Protein AF-A0A2H3EF18-F1 (afdb_monomer)

Structure (mmCIF, N/CA/C/O backbone):
data_AF-A0A2H3EF18-F1
#
_entry.id   AF-A0A2H3EF18-F1
#
loop_
_atom_site.group_PDB
_atom_site.id
_atom_site.type_symbol
_atom_site.label_atom_id
_atom_site.label_alt_id
_atom_site.label_comp_id
_atom_site.label_asym_id
_atom_site.label_entity_id
_atom_site.label_seq_id
_atom_site.pdbx_PDB_ins_code
_atom_site.Cartn_x
_atom_site.Cartn_y
_atom_site.Cartn_z
_atom_site.occupancy
_atom_site.B_iso_or_equiv
_atom_site.auth_seq_id
_atom_site.auth_comp_id
_atom_site.auth_asym_id
_atom_site.auth_atom_id
_atom_site.pdbx_PDB_model_num
ATOM 1 N N . MET A 1 1 ? 9.996 22.396 -19.146 1.00 32.34 1 MET A N 1
ATOM 2 C CA . MET A 1 1 ? 9.832 20.993 -18.705 1.00 32.34 1 MET A CA 1
ATOM 3 C C . MET A 1 1 ? 9.102 20.898 -17.361 1.00 32.34 1 MET A C 1
ATOM 5 O O . MET A 1 1 ? 8.183 20.106 -17.260 1.00 32.34 1 MET A O 1
ATOM 9 N N . VAL A 1 2 ? 9.388 21.782 -16.395 1.00 23.86 2 VAL A N 1
ATOM 10 C CA . VAL A 1 2 ? 8.727 21.849 -15.066 1.00 23.86 2 VAL A CA 1
ATOM 11 C C . VAL A 1 2 ? 7.237 22.258 -15.105 1.00 23.86 2 VAL A C 1
ATOM 13 O O . VAL A 1 2 ? 6.454 21.860 -14.253 1.00 23.86 2 VAL A O 1
ATOM 16 N N . THR A 1 3 ? 6.798 23.000 -16.124 1.00 24.17 3 THR A N 1
ATOM 17 C CA . THR A 1 3 ? 5.414 23.503 -16.237 1.00 24.17 3 THR A CA 1
ATOM 18 C C . THR A 1 3 ? 4.398 22.514 -16.823 1.00 24.17 3 THR A C 1
ATOM 20 O O . THR A 1 3 ? 3.202 22.772 -16.718 1.00 24.17 3 THR A O 1
ATOM 23 N N . ARG A 1 4 ? 4.833 21.393 -17.425 1.00 27.91 4 ARG A N 1
ATOM 24 C CA . ARG A 1 4 ? 3.917 20.338 -17.915 1.00 27.91 4 ARG A CA 1
ATOM 25 C C . ARG A 1 4 ? 3.414 19.462 -16.760 1.00 27.91 4 ARG A C 1
ATOM 27 O O . ARG A 1 4 ? 2.207 19.354 -16.587 1.00 27.91 4 ARG A O 1
ATOM 34 N N . LEU A 1 5 ? 4.324 19.046 -15.875 1.00 31.38 5 LEU A N 1
ATOM 35 C CA . LEU A 1 5 ? 4.033 18.268 -14.661 1.00 31.38 5 LEU A CA 1
ATOM 36 C C . LEU A 1 5 ? 2.934 18.881 -13.771 1.00 31.38 5 LEU A C 1
ATOM 38 O O . LEU A 1 5 ? 2.087 18.166 -13.255 1.00 31.38 5 LEU A O 1
ATOM 42 N N . GLN A 1 6 ? 2.881 20.209 -13.616 1.00 26.81 6 GLN A N 1
ATOM 43 C CA . GLN A 1 6 ? 1.890 20.847 -12.733 1.00 26.81 6 GLN A CA 1
ATOM 44 C C . GLN A 1 6 ? 0.445 20.818 -13.255 1.00 26.81 6 GLN A C 1
ATOM 46 O O . GLN A 1 6 ? -0.490 20.981 -12.466 1.00 26.81 6 GLN A O 1
ATOM 51 N N . LYS A 1 7 ? 0.239 20.670 -14.570 1.00 28.25 7 LYS A N 1
ATOM 52 C CA . LYS A 1 7 ? -1.107 20.662 -15.163 1.00 28.25 7 LYS A CA 1
ATOM 53 C C . LYS A 1 7 ? -1.701 19.254 -15.181 1.00 28.25 7 LYS A C 1
ATOM 55 O O . LYS A 1 7 ? -2.903 19.122 -14.962 1.00 28.25 7 LYS A O 1
ATOM 60 N N . ASP A 1 8 ? -0.844 18.251 -15.346 1.00 41.59 8 ASP A N 1
ATOM 61 C CA . ASP A 1 8 ? -1.198 16.829 -15.353 1.00 41.59 8 ASP A CA 1
ATOM 62 C C . ASP A 1 8 ? -1.682 16.366 -13.959 1.00 41.59 8 ASP A C 1
ATOM 64 O O . ASP A 1 8 ? -2.693 15.677 -13.847 1.00 41.59 8 ASP A O 1
ATOM 68 N N . ILE A 1 9 ? -1.106 16.918 -12.881 1.00 34.34 9 ILE A N 1
ATOM 69 C CA . ILE A 1 9 ? -1.492 16.630 -11.484 1.00 34.34 9 ILE A CA 1
ATOM 70 C C . ILE A 1 9 ? -2.957 17.004 -11.165 1.00 34.34 9 ILE A C 1
ATOM 72 O O . ILE A 1 9 ? -3.600 16.347 -10.355 1.00 34.34 9 ILE A O 1
ATOM 76 N N . ARG A 1 10 ? -3.551 18.037 -11.788 1.00 29.47 10 ARG A N 1
ATOM 77 C CA . ARG A 1 10 ? -4.941 18.441 -11.459 1.00 29.47 10 ARG A CA 1
ATOM 78 C C . ARG A 1 10 ? -6.015 17.493 -12.001 1.00 29.47 10 ARG A C 1
ATOM 80 O O . ARG A 1 10 ? -7.121 17.494 -11.461 1.00 29.47 10 ARG A O 1
ATOM 87 N N . GLY A 1 11 ? -5.708 16.731 -13.052 1.00 29.41 11 GLY A N 1
ATOM 88 C CA . GLY A 1 11 ? -6.601 15.715 -13.613 1.00 29.41 11 GLY A CA 1
ATOM 89 C C . GLY A 1 11 ? -6.651 14.459 -12.744 1.00 29.41 11 GLY A C 1
ATOM 90 O O . GLY A 1 11 ? -7.747 14.066 -12.330 1.00 29.41 11 GLY A O 1
ATOM 91 N N . SER A 1 12 ? -5.477 13.918 -12.387 1.00 37.50 12 SER A N 1
ATOM 92 C CA . SER A 1 12 ? -5.360 12.686 -11.585 1.00 37.50 12 SER A CA 1
ATOM 93 C C . SER A 1 12 ? -5.919 12.861 -10.165 1.00 37.50 12 SER A C 1
ATOM 95 O O . SER A 1 12 ? -6.665 12.002 -9.709 1.00 37.50 12 SER A O 1
ATOM 97 N N . ILE A 1 13 ? -5.766 14.044 -9.530 1.00 37.59 13 ILE A N 1
ATOM 98 C CA . ILE A 1 13 ? -6.364 14.366 -8.206 1.00 37.59 13 ILE A CA 1
ATOM 99 C C . ILE A 1 13 ? -7.849 13.999 -8.122 1.00 37.59 13 ILE A C 1
ATOM 101 O O . ILE A 1 13 ? -8.347 13.595 -7.066 1.00 37.59 13 ILE A O 1
ATOM 105 N N . SER A 1 14 ? -8.588 14.214 -9.212 1.00 37.81 14 SER A N 1
ATOM 106 C CA . SER A 1 14 ? -10.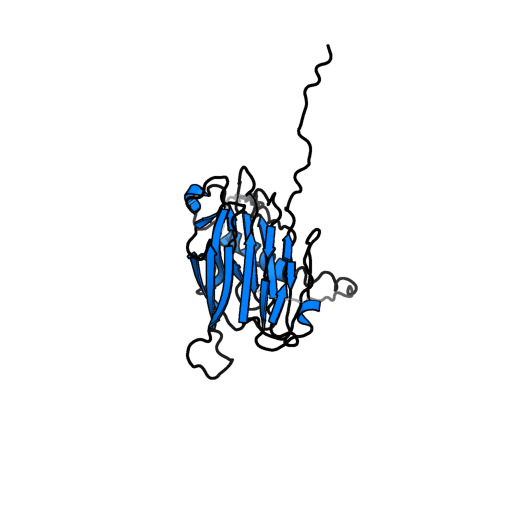019 13.955 -9.231 1.00 37.81 14 SER A CA 1
ATOM 107 C C . SER A 1 14 ? -10.346 12.491 -9.497 1.00 37.81 14 SER A C 1
ATOM 109 O O . SER A 1 14 ? -11.431 12.088 -9.103 1.00 37.81 14 SER A O 1
ATOM 111 N N . GLU A 1 15 ? -9.457 11.730 -10.134 1.00 43.31 15 GLU A N 1
ATOM 112 C CA . GLU A 1 15 ? -9.633 10.327 -10.522 1.00 43.31 15 GLU A CA 1
ATOM 113 C C . GLU A 1 15 ? -9.139 9.383 -9.405 1.00 43.31 15 GLU A C 1
ATOM 115 O O . GLU A 1 15 ? -9.893 8.495 -9.020 1.00 43.31 15 GLU A O 1
ATOM 120 N N . ASP A 1 16 ? -7.985 9.657 -8.775 1.00 42.09 16 ASP A N 1
ATOM 121 C CA . ASP A 1 16 ? -7.403 8.888 -7.651 1.00 42.09 16 ASP A CA 1
ATOM 122 C C . ASP A 1 16 ? -8.332 8.913 -6.431 1.00 42.09 16 ASP A C 1
ATOM 124 O O . ASP A 1 16 ? -8.726 7.888 -5.863 1.00 42.09 16 ASP A O 1
ATOM 128 N N . ARG A 1 17 ? -8.784 10.124 -6.066 1.00 47.19 17 ARG A N 1
ATOM 129 C CA . ARG A 1 17 ? -9.803 10.317 -5.026 1.00 47.19 17 ARG A CA 1
ATOM 130 C C . ARG A 1 17 ? -11.137 9.754 -5.480 1.00 47.19 17 ARG A C 1
ATOM 132 O O . ARG A 1 17 ? -11.845 9.160 -4.670 1.00 47.19 17 ARG A O 1
ATOM 139 N N . ARG A 1 18 ? -11.497 9.904 -6.763 1.00 44.47 18 ARG A N 1
ATOM 140 C CA . ARG A 1 18 ? -12.708 9.262 -7.268 1.00 44.47 18 ARG A CA 1
ATOM 141 C C . ARG A 1 18 ? -12.605 7.764 -7.171 1.00 44.47 18 ARG A C 1
ATOM 143 O O . ARG A 1 18 ? -13.647 7.245 -6.902 1.00 44.47 18 ARG A O 1
ATOM 150 N N . GLN A 1 19 ? -11.485 7.065 -7.305 1.00 46.06 19 GLN A N 1
ATOM 151 C CA . GLN A 1 19 ? -11.442 5.601 -7.201 1.00 46.06 19 GLN A CA 1
ATOM 152 C C . GLN A 1 19 ? -11.590 5.104 -5.766 1.00 46.06 19 GLN A C 1
ATOM 154 O O . GLN A 1 19 ? -12.439 4.244 -5.508 1.00 46.06 19 GLN A O 1
ATOM 159 N N . PHE A 1 20 ? -10.888 5.744 -4.824 1.00 45.50 20 PHE A N 1
ATOM 160 C CA . PHE A 1 20 ? -11.120 5.543 -3.391 1.00 45.50 20 PHE A CA 1
ATOM 161 C C . PHE A 1 20 ? -12.600 5.795 -3.023 1.00 45.50 20 PHE A C 1
ATOM 163 O O . PHE A 1 20 ? -13.174 5.093 -2.193 1.00 45.50 20 PHE A O 1
ATOM 170 N N . PHE A 1 21 ? -13.258 6.734 -3.723 1.00 41.28 21 PHE A N 1
ATOM 171 C CA . PHE A 1 21 ? -14.679 7.081 -3.590 1.00 41.28 21 PHE A CA 1
ATOM 172 C C . PHE A 1 21 ? -15.586 6.680 -4.790 1.00 41.28 21 PHE A C 1
ATOM 174 O O . PHE A 1 21 ? -16.649 7.267 -4.956 1.00 41.28 21 PHE A O 1
ATOM 181 N N . ALA A 1 22 ? -15.254 5.723 -5.666 1.00 39.00 22 ALA A N 1
ATOM 182 C CA . ALA A 1 22 ? -16.066 5.409 -6.878 1.00 39.00 22 ALA A CA 1
ATOM 183 C C . ALA A 1 22 ? -16.731 4.064 -6.693 1.00 39.00 22 ALA A C 1
ATOM 185 O O . ALA A 1 22 ? -17.877 3.876 -7.105 1.00 39.00 22 ALA A O 1
ATOM 186 N N . VAL A 1 23 ? -16.081 3.200 -5.917 1.00 39.00 23 VAL A N 1
ATOM 187 C CA . VAL A 1 23 ? -16.756 2.124 -5.200 1.00 39.00 23 VAL A CA 1
ATOM 188 C C . VAL A 1 23 ? -17.883 2.682 -4.299 1.00 39.00 23 VAL A C 1
ATOM 190 O O . VAL A 1 23 ? -18.896 2.017 -4.102 1.00 39.00 23 VAL A O 1
ATOM 193 N N . TYR A 1 24 ? -17.801 3.950 -3.864 1.00 38.75 24 TYR A N 1
ATOM 194 C CA . TYR A 1 24 ? -18.823 4.655 -3.064 1.00 38.75 24 TYR A CA 1
ATOM 195 C C . TYR A 1 24 ? -20.183 4.865 -3.773 1.00 38.75 24 TYR A C 1
ATOM 197 O O . TYR A 1 24 ? -21.202 4.977 -3.097 1.00 38.75 24 TYR A O 1
ATOM 205 N N . ASN A 1 25 ? -20.258 4.942 -5.114 1.00 28.78 25 ASN A N 1
ATOM 206 C CA . ASN A 1 25 ? -21.455 5.472 -5.806 1.00 28.78 25 ASN A CA 1
AT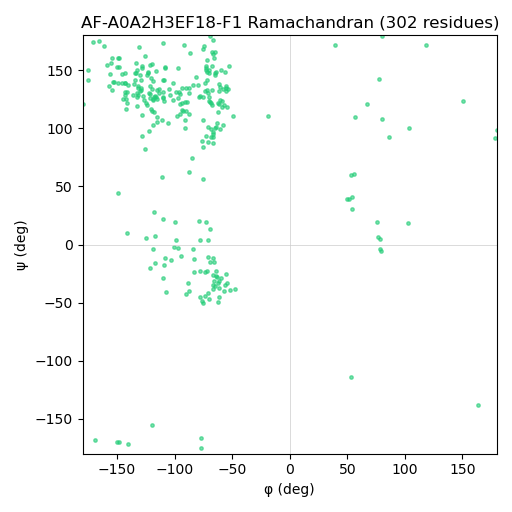OM 207 C C . ASN A 1 25 ? -22.217 4.495 -6.723 1.00 28.78 25 ASN A C 1
ATOM 209 O O . ASN A 1 25 ? -23.197 4.895 -7.357 1.00 28.78 25 ASN A O 1
ATOM 213 N N . ALA A 1 26 ? -21.876 3.204 -6.744 1.00 28.42 26 ALA A N 1
ATOM 214 C CA . ALA A 1 26 ? -22.605 2.212 -7.548 1.00 28.42 26 ALA A CA 1
ATOM 215 C C . ALA A 1 26 ? -24.023 1.864 -7.023 1.00 28.42 26 ALA A C 1
ATOM 217 O O . ALA A 1 26 ? -24.699 1.014 -7.599 1.00 28.42 26 ALA A O 1
ATOM 218 N N . ARG A 1 27 ? -24.519 2.516 -5.955 1.00 30.75 27 ARG A N 1
ATOM 219 C CA . ARG A 1 27 ? -25.844 2.231 -5.357 1.00 30.75 27 ARG A CA 1
ATOM 220 C C . ARG A 1 27 ? -26.826 3.405 -5.224 1.00 30.75 27 ARG A C 1
ATOM 222 O O . ARG A 1 27 ? -27.910 3.191 -4.691 1.00 30.75 27 ARG A O 1
ATOM 229 N N . SER A 1 28 ? -26.538 4.609 -5.733 1.00 29.31 28 SER A N 1
ATOM 230 C CA . SER A 1 28 ? -27.440 5.772 -5.551 1.00 29.31 28 SER A CA 1
ATOM 231 C C . SER A 1 28 ? -28.011 6.401 -6.832 1.00 29.31 28 SER A C 1
ATOM 233 O O . SER A 1 28 ? -28.885 7.265 -6.746 1.00 29.31 28 SER A O 1
ATOM 235 N N . ARG A 1 29 ? -27.624 5.951 -8.035 1.00 30.56 29 ARG A N 1
ATOM 236 C CA . ARG A 1 29 ? -28.208 6.439 -9.304 1.00 30.56 29 ARG A CA 1
ATOM 237 C C . ARG A 1 29 ? -29.454 5.654 -9.717 1.00 30.56 29 ARG A C 1
ATOM 239 O O . ARG A 1 29 ? -29.515 5.036 -10.771 1.00 30.56 29 ARG A O 1
ATOM 246 N N . SER A 1 30 ? -30.476 5.720 -8.877 1.00 32.62 30 SER A N 1
ATOM 247 C CA . SER A 1 30 ? -31.864 5.552 -9.297 1.00 32.62 30 SER A CA 1
ATOM 248 C C . SER A 1 30 ? -32.692 6.530 -8.477 1.00 32.62 30 SER A C 1
ATOM 250 O O . SER A 1 30 ? -32.751 6.414 -7.258 1.00 32.62 30 SER A O 1
ATOM 252 N N . ARG A 1 31 ? -33.324 7.490 -9.163 1.00 38.66 31 ARG A N 1
ATOM 253 C CA . ARG A 1 31 ? -34.143 8.605 -8.643 1.00 38.66 31 ARG A CA 1
ATOM 254 C C . ARG A 1 31 ? -33.377 9.874 -8.256 1.00 38.66 31 ARG A C 1
ATOM 256 O O . ARG A 1 31 ? -33.035 10.089 -7.094 1.00 38.66 31 ARG A O 1
ATOM 263 N N . ARG A 1 32 ? -33.276 10.792 -9.221 1.00 31.09 32 ARG A N 1
ATOM 264 C CA . ARG A 1 32 ? -33.885 12.136 -9.142 1.00 31.09 32 ARG A CA 1
ATOM 265 C C . ARG A 1 32 ? -33.536 12.939 -10.398 1.00 31.09 32 ARG A C 1
ATOM 267 O O . ARG A 1 32 ? -32.543 13.648 -10.425 1.00 31.09 32 ARG A O 1
ATOM 274 N N . ASP A 1 33 ? -34.406 12.855 -11.396 1.00 34.06 33 ASP A N 1
ATOM 275 C CA . ASP A 1 33 ? -34.708 14.000 -12.253 1.00 34.06 33 ASP A CA 1
ATOM 276 C C . ASP A 1 33 ? -35.971 14.640 -11.686 1.00 34.06 33 ASP A C 1
ATOM 278 O O . ASP A 1 33 ? -36.916 13.912 -11.388 1.00 34.06 33 ASP A O 1
ATOM 282 N N . ILE A 1 34 ? -35.970 15.963 -11.493 1.00 32.50 34 ILE A N 1
ATOM 283 C CA . ILE A 1 34 ? -37.135 16.853 -11.635 1.00 32.50 34 ILE A CA 1
ATOM 284 C C . ILE A 1 34 ? -36.719 18.310 -11.339 1.00 32.50 34 ILE A C 1
ATOM 286 O O . ILE A 1 34 ? -36.344 18.665 -10.225 1.00 32.50 34 ILE A O 1
ATOM 290 N N . LYS A 1 35 ? -36.934 19.133 -12.375 1.00 30.17 35 LYS A N 1
ATOM 291 C CA . LYS A 1 35 ? -37.260 20.573 -12.420 1.00 30.17 35 LYS A CA 1
ATOM 292 C C . LYS A 1 35 ? -36.163 21.636 -12.263 1.00 30.17 35 LYS A C 1
ATOM 294 O O . LYS A 1 35 ? -35.730 21.999 -11.176 1.00 30.17 35 LYS A O 1
ATOM 299 N N . SER A 1 36 ? -35.910 22.257 -13.415 1.00 34.41 36 SER A N 1
ATOM 300 C CA . SER A 1 36 ? -35.394 23.605 -13.629 1.00 34.41 36 SER A CA 1
ATOM 301 C C . SER A 1 36 ? -36.406 24.706 -13.259 1.00 34.41 36 SER A C 1
ATOM 303 O O . SER A 1 36 ? -37.614 24.556 -13.452 1.00 34.41 36 SER A O 1
ATOM 305 N N . LYS A 1 37 ? -35.876 25.842 -12.790 1.00 33.16 37 LYS A N 1
ATOM 306 C CA . LYS A 1 37 ? -36.383 27.231 -12.887 1.00 33.16 37 LYS A CA 1
ATOM 307 C C . LYS A 1 37 ? -35.121 28.116 -12.788 1.00 33.16 37 LYS A C 1
ATOM 309 O O . LYS A 1 37 ? -34.278 27.815 -11.957 1.00 33.16 37 LYS A O 1
ATOM 314 N N . GLY A 1 38 ? -34.822 29.135 -13.591 1.00 28.52 38 GLY A N 1
ATOM 315 C CA . GLY A 1 38 ? -35.642 30.020 -14.409 1.00 28.52 38 GLY A CA 1
ATOM 316 C C . GLY A 1 38 ? -35.764 31.386 -13.722 1.00 28.52 38 GLY A C 1
ATOM 317 O O . GLY A 1 38 ? -36.569 31.489 -12.803 1.00 28.52 38 GLY A O 1
ATOM 318 N N . SER A 1 39 ? -34.974 32.387 -14.152 1.00 28.92 39 SER A N 1
ATOM 319 C CA . SER A 1 39 ? -35.359 33.805 -14.377 1.00 28.92 39 SER A CA 1
ATOM 320 C C . SER A 1 39 ? -34.192 34.795 -14.168 1.00 28.92 39 SER A C 1
ATOM 322 O O . SER A 1 39 ? -33.610 34.857 -13.087 1.00 28.92 39 SER A O 1
ATOM 324 N N . LEU A 1 40 ? -33.899 35.603 -15.196 1.00 32.78 40 LEU A N 1
ATOM 325 C CA . LEU A 1 40 ? -33.123 36.848 -15.131 1.00 32.78 40 LEU A CA 1
ATOM 326 C C . LEU A 1 40 ? -33.896 37.929 -15.908 1.00 32.78 40 LEU A C 1
ATOM 328 O O . LEU A 1 40 ? -34.298 37.708 -17.048 1.00 32.78 40 LEU A O 1
ATOM 332 N N . ALA A 1 41 ? -34.074 39.088 -15.282 1.00 33.59 41 ALA A N 1
ATOM 333 C CA . ALA A 1 41 ? -34.620 40.345 -15.804 1.00 33.59 41 ALA A CA 1
ATOM 334 C C . ALA A 1 41 ? -34.036 41.448 -14.877 1.00 33.59 41 ALA A C 1
ATOM 336 O O . ALA A 1 41 ? -33.819 41.161 -13.704 1.00 33.59 41 ALA A O 1
ATOM 337 N N . THR A 1 42 ? -33.700 42.694 -15.231 1.00 31.56 42 THR A N 1
ATOM 338 C CA . THR A 1 42 ? -34.001 43.562 -16.382 1.00 31.56 42 THR A CA 1
ATOM 339 C C . THR A 1 42 ? -33.178 44.873 -16.221 1.00 31.56 42 THR A C 1
ATOM 341 O O . THR A 1 42 ? -33.047 45.364 -15.107 1.00 31.56 42 THR A O 1
ATOM 344 N N . THR A 1 43 ? -32.654 45.419 -17.335 1.00 30.19 43 THR A N 1
ATOM 345 C CA . THR A 1 43 ? -32.592 46.854 -17.767 1.00 30.19 43 THR A CA 1
ATOM 346 C C . THR A 1 43 ? -31.948 47.991 -16.920 1.00 30.19 43 THR A C 1
ATOM 348 O O . THR A 1 43 ? -32.551 48.437 -15.956 1.00 30.19 43 THR A O 1
ATOM 351 N N . SER A 1 44 ? -30.781 48.510 -17.381 1.00 32.53 44 SER A N 1
ATOM 352 C CA . SER A 1 44 ? -30.438 49.844 -18.007 1.00 32.53 44 SER A CA 1
ATOM 353 C C . SER A 1 44 ? -31.076 51.187 -17.507 1.00 32.53 44 SER A C 1
ATOM 355 O O . SER A 1 44 ? -32.075 51.075 -16.811 1.00 32.53 44 SER A O 1
ATOM 357 N N . PRO A 1 45 ? -30.686 52.445 -17.923 1.00 51.81 45 PRO A N 1
ATOM 358 C CA . PRO A 1 45 ? -29.695 52.919 -18.937 1.00 51.81 45 PRO A CA 1
ATOM 359 C C . PRO A 1 45 ? -28.983 54.324 -18.695 1.00 51.81 45 PRO A C 1
ATOM 361 O O . PRO A 1 45 ? -29.184 54.967 -17.674 1.00 51.81 45 PRO A O 1
ATOM 364 N N . LEU A 1 46 ? -28.260 54.824 -19.736 1.00 37.88 46 LEU A N 1
ATOM 365 C CA . LEU A 1 46 ? -27.910 56.237 -20.128 1.00 37.88 46 LEU A CA 1
ATOM 366 C C . LEU A 1 46 ? -26.770 56.997 -19.376 1.00 37.88 46 LEU A C 1
ATOM 368 O O . LEU A 1 46 ? -26.673 56.916 -18.168 1.00 37.88 46 LEU A O 1
ATOM 372 N N . SER A 1 47 ? -25.893 57.835 -19.973 1.00 37.22 47 SER A N 1
ATOM 373 C CA . SER A 1 47 ? -25.645 58.263 -21.369 1.00 37.22 47 SER A CA 1
ATOM 374 C C . SER A 1 47 ? -24.409 59.194 -21.524 1.00 37.22 47 SER A C 1
ATOM 376 O O . SER A 1 47 ? -24.189 60.046 -20.675 1.00 37.22 47 SER A O 1
ATOM 378 N N . ARG A 1 48 ? -23.760 59.110 -22.707 1.00 43.66 48 ARG A N 1
ATOM 379 C CA . ARG A 1 48 ? -23.033 60.137 -23.516 1.00 43.66 48 ARG A CA 1
ATOM 380 C C . ARG A 1 48 ? -21.716 60.770 -23.014 1.00 43.66 48 ARG A C 1
ATOM 382 O O . ARG A 1 48 ? -21.731 61.612 -22.135 1.00 43.66 48 ARG A O 1
ATOM 389 N N . LEU A 1 49 ? -20.654 60.602 -23.818 1.00 33.94 49 LEU A N 1
ATOM 390 C CA . LEU A 1 49 ? -19.993 61.711 -24.537 1.00 33.94 49 LEU A CA 1
ATOM 391 C C . LEU A 1 49 ? -19.229 61.179 -25.773 1.00 33.94 49 LEU A C 1
ATOM 393 O O . LEU A 1 49 ? -18.585 60.137 -25.713 1.00 33.94 49 LEU A O 1
ATOM 397 N N . ARG A 1 50 ? -19.350 61.879 -26.910 1.00 50.88 50 ARG A N 1
ATOM 398 C CA . ARG A 1 50 ? -18.658 61.607 -28.186 1.00 50.88 50 ARG A CA 1
ATOM 399 C C . ARG A 1 50 ? -17.328 62.362 -28.219 1.00 50.88 50 ARG A C 1
ATOM 401 O O . ARG A 1 50 ? -17.369 63.571 -28.033 1.00 50.88 50 ARG A O 1
ATOM 408 N N . VAL A 1 51 ? -16.234 61.718 -28.630 1.00 39.19 51 VAL A N 1
ATOM 409 C CA . VAL A 1 51 ? -15.167 62.357 -29.427 1.00 39.19 51 VAL A CA 1
ATOM 410 C C . VAL A 1 51 ? -14.641 61.339 -30.438 1.00 39.19 51 VAL A C 1
ATOM 412 O O . VAL A 1 51 ? -14.340 60.197 -30.108 1.00 39.19 51 VAL A O 1
ATOM 415 N N . SER A 1 52 ? -14.606 61.774 -31.693 1.00 44.19 52 SER A N 1
ATOM 416 C CA . SER A 1 52 ? -14.097 61.066 -32.862 1.00 44.19 52 SER A CA 1
ATOM 417 C C . SER A 1 52 ? -12.572 61.148 -32.892 1.00 44.19 52 SER A C 1
ATOM 419 O O . SER A 1 52 ? -12.049 62.259 -32.936 1.00 44.19 52 SER A O 1
ATOM 421 N N . LEU A 1 53 ? -11.876 60.015 -33.002 1.00 41.09 53 LEU A N 1
ATOM 422 C CA . LEU A 1 53 ? -10.589 59.975 -33.692 1.00 41.09 53 LEU A CA 1
ATOM 423 C C . LEU A 1 53 ? -10.452 58.686 -34.504 1.00 41.09 53 LEU A C 1
ATOM 425 O O . LEU A 1 53 ? -10.569 57.566 -34.013 1.00 41.09 53 LEU A O 1
ATOM 429 N N . LEU A 1 54 ? -10.240 58.925 -35.789 1.00 46.72 54 LEU A N 1
ATOM 430 C CA . LEU A 1 54 ? -9.969 57.994 -36.860 1.00 46.72 54 LEU A CA 1
ATOM 431 C C . LEU A 1 54 ? -8.647 57.267 -36.566 1.00 46.72 54 LEU A C 1
ATOM 433 O O . LEU A 1 54 ? -7.594 57.893 -36.599 1.00 46.72 54 LEU A O 1
ATOM 437 N N . ASN A 1 55 ? -8.686 55.958 -36.323 1.00 43.06 55 ASN A N 1
ATOM 438 C CA . ASN A 1 55 ? -7.500 55.113 -36.430 1.00 43.06 55 ASN A CA 1
ATOM 439 C C . ASN A 1 55 ? -7.836 53.921 -37.324 1.00 43.06 55 ASN A C 1
ATOM 441 O O . ASN A 1 55 ? -8.647 53.063 -36.980 1.00 43.06 55 ASN A O 1
ATOM 445 N N . LYS A 1 56 ? -7.211 53.903 -38.505 1.00 46.16 56 LYS A N 1
ATOM 446 C CA . LYS A 1 56 ? -7.118 52.730 -39.372 1.00 46.16 56 LYS A CA 1
ATOM 447 C C . LYS A 1 56 ? -6.443 51.619 -38.569 1.00 46.16 56 LYS A C 1
ATOM 449 O O . LYS A 1 56 ? -5.230 51.640 -38.400 1.00 46.16 56 LYS A O 1
ATOM 454 N N . MET A 1 57 ? -7.218 50.662 -38.078 1.00 47.62 57 MET A N 1
ATOM 455 C CA . MET A 1 57 ? -6.687 49.415 -37.540 1.00 47.62 57 MET A CA 1
ATOM 456 C C . MET A 1 57 ? -7.082 48.305 -38.501 1.00 47.62 57 MET A C 1
ATOM 458 O O . MET A 1 57 ? -8.249 47.942 -38.625 1.00 47.62 57 MET A O 1
ATOM 462 N N . LEU A 1 58 ? -6.073 47.838 -39.230 1.00 49.00 58 LEU A N 1
ATOM 463 C CA . LEU A 1 58 ? -6.075 46.608 -40.003 1.00 49.00 58 LEU A CA 1
ATOM 464 C C . LEU A 1 58 ? -6.603 45.488 -39.089 1.00 49.00 58 LEU A C 1
ATOM 466 O O . LEU A 1 58 ? -5.949 45.131 -38.110 1.00 49.00 58 LEU A O 1
ATOM 470 N N . SER A 1 59 ? -7.799 44.965 -39.360 1.00 47.31 59 SER A N 1
ATOM 471 C CA . SER A 1 59 ? -8.334 43.820 -38.627 1.00 47.31 59 SER A CA 1
ATOM 472 C C . SER A 1 59 ? -7.613 42.556 -39.096 1.00 47.31 59 SER A C 1
ATOM 474 O O . SER A 1 59 ? -8.084 41.848 -39.986 1.00 47.31 59 SER A O 1
ATOM 476 N N . LEU A 1 60 ? -6.446 42.275 -38.517 1.00 46.94 60 LEU A N 1
ATOM 477 C CA . LEU A 1 60 ? -5.890 40.927 -38.533 1.00 46.94 60 LEU A CA 1
ATOM 478 C C . LEU A 1 60 ? -6.731 40.082 -37.572 1.00 46.94 60 LEU A C 1
ATOM 480 O O . LEU A 1 60 ? -6.496 40.058 -36.365 1.00 46.94 60 LEU A O 1
ATOM 484 N N . SER A 1 61 ? -7.742 39.401 -38.104 1.00 51.50 61 SER A N 1
ATOM 485 C CA . SER A 1 61 ? -8.391 38.296 -37.407 1.00 51.50 61 SER A CA 1
ATOM 486 C C . SER A 1 61 ? -7.380 37.152 -37.288 1.00 51.50 61 SER A C 1
ATOM 488 O O . SER A 1 61 ? -7.311 36.286 -38.156 1.00 51.50 61 SER A O 1
ATOM 490 N N . LEU A 1 62 ? -6.564 37.152 -36.229 1.00 51.84 62 LEU A N 1
ATOM 491 C CA . LEU A 1 62 ? -5.868 35.941 -35.804 1.00 51.84 62 LEU A CA 1
ATOM 492 C C . LEU A 1 62 ? -6.940 34.936 -35.372 1.00 51.84 62 LEU A C 1
ATOM 494 O O . LEU A 1 62 ? -7.477 35.013 -34.267 1.00 51.84 62 LEU A O 1
ATOM 498 N N . VAL A 1 63 ? -7.253 33.982 -36.245 1.00 52.84 63 VAL A N 1
ATOM 499 C CA . VAL A 1 63 ? -7.887 32.733 -35.827 1.00 52.84 63 VAL A CA 1
ATOM 500 C C . VAL A 1 63 ? -6.830 31.985 -35.022 1.00 52.84 63 VAL A C 1
ATOM 502 O O . VAL A 1 63 ? -5.975 31.298 -35.575 1.00 52.84 63 VAL A O 1
ATOM 505 N N . ALA A 1 64 ? -6.827 32.183 -33.704 1.00 55.22 64 ALA A N 1
ATOM 506 C CA . ALA A 1 64 ? -6.043 31.360 -32.801 1.00 55.22 64 ALA A CA 1
ATOM 507 C C . ALA A 1 64 ? -6.640 29.949 -32.838 1.00 55.22 64 ALA A C 1
ATOM 509 O O . ALA A 1 64 ? -7.642 29.666 -32.181 1.00 55.22 64 ALA A O 1
ATOM 510 N N . LEU A 1 65 ? -6.049 29.072 -33.653 1.00 50.12 65 LEU A N 1
ATOM 511 C CA . LEU A 1 65 ? -6.334 27.646 -33.623 1.00 50.12 65 LEU A CA 1
ATOM 512 C C . LEU A 1 65 ? -5.823 27.125 -32.273 1.00 50.12 65 LEU A C 1
ATOM 514 O O . LEU A 1 65 ? -4.640 26.834 -32.102 1.00 50.12 65 LEU A O 1
ATOM 518 N N . ALA A 1 66 ? -6.702 27.094 -31.274 1.00 56.22 66 ALA A N 1
ATOM 519 C CA . ALA A 1 66 ? -6.413 26.451 -30.007 1.00 56.22 66 ALA A CA 1
ATOM 520 C C . ALA A 1 66 ? -6.294 24.946 -30.276 1.00 56.22 66 ALA A C 1
ATOM 522 O O . ALA A 1 66 ? -7.293 24.235 -30.338 1.00 56.22 66 ALA A O 1
ATOM 523 N N . LEU A 1 67 ? -5.065 24.468 -30.481 1.00 51.12 67 LEU A N 1
ATOM 524 C CA . LEU A 1 67 ? -4.750 23.046 -30.448 1.00 51.12 67 LEU A CA 1
ATOM 525 C C . LEU A 1 67 ? -5.101 22.539 -29.046 1.00 51.12 67 LEU A C 1
ATOM 527 O O . LEU A 1 67 ? -4.355 22.745 -28.087 1.00 51.12 67 LEU A O 1
ATOM 531 N N . SER A 1 68 ? -6.270 21.918 -28.913 1.00 50.09 68 SER A N 1
ATOM 532 C CA . SER A 1 68 ? -6.619 21.140 -27.735 1.00 50.09 68 SER A CA 1
ATOM 533 C C . SER A 1 68 ? -5.661 19.956 -27.682 1.00 50.09 68 SER A C 1
ATOM 535 O O . SER A 1 68 ? -5.816 18.987 -28.418 1.00 50.09 68 SER A O 1
ATOM 537 N N . VAL A 1 69 ? -4.629 20.056 -26.846 1.00 53.06 69 VAL A N 1
ATOM 538 C CA . VAL A 1 69 ? -3.803 18.902 -26.495 1.00 53.06 69 VAL A CA 1
ATOM 539 C C . VAL A 1 69 ? -4.729 17.933 -25.767 1.00 53.06 69 VAL A C 1
ATOM 541 O O . VAL A 1 69 ? -5.130 18.197 -24.634 1.00 53.06 69 VAL A O 1
ATOM 544 N N . VAL A 1 70 ? -5.137 16.863 -26.448 1.00 58.22 70 VAL A N 1
ATOM 545 C CA . VAL A 1 70 ? -5.860 15.757 -25.820 1.00 58.22 70 VAL A CA 1
ATOM 546 C C . VAL A 1 70 ? -4.841 15.033 -24.951 1.00 58.22 70 VAL A C 1
ATOM 548 O O . VAL A 1 70 ? -3.979 14.324 -25.462 1.00 58.22 70 VAL A O 1
ATOM 551 N N . VAL A 1 71 ? -4.887 15.289 -23.646 1.00 60.84 71 VAL A N 1
ATOM 552 C CA . VAL A 1 71 ? -4.147 14.502 -22.658 1.00 60.84 71 VAL A CA 1
ATOM 553 C C . VAL A 1 71 ? -4.930 13.212 -22.458 1.00 60.84 71 VAL A C 1
ATOM 555 O O . VAL A 1 71 ? -6.146 13.253 -22.250 1.00 60.84 71 VAL A O 1
ATOM 558 N N . LYS A 1 72 ? -4.258 12.069 -22.590 1.00 72.06 72 LYS A N 1
ATOM 559 C CA . LYS A 1 72 ? -4.879 10.771 -22.347 1.00 72.06 72 LYS A CA 1
ATOM 560 C C . LYS A 1 72 ? -5.114 10.617 -20.844 1.00 72.06 72 LYS A C 1
ATOM 562 O O . LYS A 1 72 ? -4.219 10.903 -20.058 1.00 72.06 72 LYS A O 1
ATOM 567 N N . ALA A 1 73 ? -6.329 10.230 -20.468 1.00 78.12 73 ALA A N 1
ATOM 568 C CA . ALA A 1 73 ? -6.687 10.017 -19.071 1.00 78.12 73 ALA A CA 1
ATOM 569 C C . ALA A 1 73 ? -6.041 8.739 -18.526 1.00 78.12 73 ALA A C 1
ATOM 571 O O . ALA A 1 73 ? -5.826 7.784 -19.279 1.00 78.12 73 ALA A O 1
ATOM 572 N N . ASP A 1 74 ? -5.802 8.723 -17.219 1.00 86.62 74 ASP A N 1
ATOM 573 C CA . ASP A 1 74 ? -5.312 7.548 -16.510 1.00 86.62 74 ASP A CA 1
ATOM 574 C C . ASP A 1 74 ? -6.339 6.413 -16.574 1.00 86.62 74 ASP A C 1
ATOM 576 O O . ASP A 1 74 ? -7.557 6.624 -16.634 1.00 86.62 74 ASP A O 1
ATOM 580 N N . SER A 1 75 ? -5.836 5.186 -16.578 1.00 89.88 75 SER A N 1
ATOM 581 C CA . SER A 1 75 ? -6.640 3.969 -16.573 1.00 89.88 75 SER A CA 1
ATOM 582 C C . SER A 1 75 ? -6.334 3.136 -15.338 1.00 89.88 75 SER A C 1
ATOM 584 O O . SER A 1 75 ? -5.263 3.240 -14.748 1.00 89.88 75 SER A O 1
ATOM 586 N N . TRP A 1 76 ? -7.293 2.308 -14.936 1.00 92.62 76 TRP A N 1
ATOM 587 C CA . TRP A 1 76 ? -7.264 1.663 -13.631 1.00 92.62 76 TRP A CA 1
ATOM 588 C C . TRP A 1 76 ? -7.629 0.192 -13.719 1.00 92.62 76 TRP A C 1
ATOM 590 O O . TRP A 1 76 ? -8.561 -0.187 -14.434 1.00 92.62 76 TRP A O 1
ATOM 600 N N . GLY A 1 77 ? -6.892 -0.628 -12.978 1.00 94.19 77 GLY A N 1
ATOM 601 C CA . GLY A 1 77 ? -7.199 -2.034 -12.772 1.00 94.19 77 GLY A CA 1
ATOM 602 C C . GLY A 1 77 ? -8.324 -2.253 -11.764 1.00 94.19 77 GLY A C 1
ATOM 603 O O . GLY A 1 77 ? -8.964 -1.324 -11.268 1.00 94.19 77 GLY A O 1
ATOM 604 N N . ALA A 1 78 ? -8.579 -3.524 -11.458 1.00 95.62 78 ALA A N 1
ATOM 605 C CA . ALA A 1 78 ? -9.503 -3.877 -10.391 1.00 95.62 78 ALA A CA 1
ATOM 606 C C . ALA A 1 78 ? -8.931 -3.472 -9.020 1.00 95.62 78 ALA A C 1
ATOM 608 O O . ALA A 1 78 ? -7.719 -3.426 -8.830 1.00 95.62 78 ALA A O 1
ATOM 609 N N . ALA A 1 79 ? -9.807 -3.214 -8.050 1.00 95.56 79 ALA A N 1
ATOM 610 C CA . ALA A 1 79 ? -9.410 -2.772 -6.717 1.00 95.56 79 ALA A CA 1
ATOM 611 C C . ALA A 1 79 ? -10.130 -3.559 -5.618 1.00 95.56 79 ALA A C 1
ATOM 613 O O . ALA A 1 79 ? -11.274 -3.996 -5.783 1.00 95.56 79 ALA A O 1
ATOM 614 N N . TYR A 1 80 ? -9.459 -3.709 -4.480 1.00 97.88 80 TYR A N 1
ATOM 615 C CA . TYR A 1 80 ? -10.053 -4.096 -3.208 1.00 97.88 80 TYR A CA 1
ATOM 616 C C . TYR A 1 80 ? -10.145 -2.845 -2.335 1.00 97.88 80 TYR A C 1
ATOM 618 O O . TYR A 1 80 ? -9.147 -2.147 -2.170 1.00 97.88 80 TYR A O 1
ATOM 626 N N . SER A 1 81 ? -11.312 -2.554 -1.767 1.00 96.75 81 SER A N 1
ATOM 627 C CA . SER A 1 81 ? -11.503 -1.345 -0.960 1.00 96.75 81 SER A CA 1
ATOM 628 C C . SER A 1 81 ? -12.422 -1.586 0.230 1.00 96.75 81 SER A C 1
ATOM 630 O O . SER A 1 81 ? -13.470 -2.217 0.097 1.00 96.75 81 SER A O 1
ATOM 632 N N . LEU A 1 82 ? -12.065 -1.007 1.367 1.00 97.12 82 LEU A N 1
ATOM 633 C CA . LEU A 1 82 ? -12.845 -0.947 2.594 1.00 97.12 82 LEU A CA 1
ATOM 634 C C . LEU A 1 82 ? -13.044 0.511 2.994 1.00 97.12 82 LEU A C 1
ATOM 636 O O . LEU A 1 82 ? -12.150 1.338 2.822 1.00 97.12 82 LEU A O 1
ATOM 640 N N . GLY A 1 83 ? -14.181 0.793 3.612 1.00 94.25 83 GLY A N 1
ATOM 641 C CA . GLY A 1 83 ? -14.505 2.072 4.219 1.00 94.25 83 GLY A CA 1
ATOM 642 C C . GLY A 1 83 ? -15.716 2.781 3.605 1.00 94.25 83 GLY A C 1
ATOM 643 O O . GLY A 1 83 ? -16.259 2.353 2.586 1.00 94.25 83 GLY A O 1
ATOM 644 N N . PRO A 1 84 ? -16.163 3.873 4.245 1.00 95.06 84 PRO A N 1
ATOM 645 C CA . PRO A 1 84 ? -15.600 4.430 5.479 1.00 95.06 84 PRO A CA 1
ATOM 646 C C . PRO A 1 84 ? -15.904 3.555 6.709 1.00 95.06 84 PRO A C 1
ATOM 648 O O . PRO A 1 84 ? -17.002 3.016 6.831 1.00 95.06 84 PRO A O 1
ATOM 651 N N . THR A 1 85 ? -14.949 3.418 7.633 1.00 95.25 85 THR A N 1
ATOM 652 C CA . THR A 1 85 ? -15.249 2.931 8.997 1.00 95.25 85 THR A CA 1
ATOM 653 C C . THR A 1 85 ? -16.007 4.001 9.796 1.00 95.25 85 THR A C 1
ATOM 655 O O . THR A 1 85 ? -15.909 5.180 9.486 1.00 95.25 85 THR A O 1
ATOM 658 N N . SER A 1 86 ? -16.726 3.638 10.860 1.00 95.38 86 SER A N 1
ATOM 659 C CA . SER A 1 86 ? -17.204 4.604 11.863 1.00 95.38 86 SER A CA 1
ATOM 660 C C . SER A 1 86 ? -16.124 5.057 12.863 1.00 95.38 86 SER A C 1
ATOM 662 O O . SER A 1 86 ? -16.438 5.759 13.824 1.00 95.38 86 SER A O 1
ATOM 664 N N . SER A 1 87 ? -14.873 4.611 12.701 1.00 93.94 87 SER A N 1
ATOM 665 C CA . SER A 1 87 ? -13.721 4.959 13.543 1.00 93.94 87 SER A CA 1
ATOM 666 C C . SER A 1 87 ? -12.607 5.640 12.725 1.00 93.94 87 SER A C 1
ATOM 668 O O . SER A 1 87 ? -12.870 6.255 11.692 1.00 93.94 87 SER A O 1
ATOM 670 N N . ALA A 1 88 ? -11.361 5.560 13.196 1.00 92.44 88 ALA A N 1
ATOM 671 C CA . ALA A 1 88 ? -10.161 5.903 12.446 1.00 92.44 88 ALA A CA 1
ATOM 672 C C . ALA A 1 88 ? -9.260 4.678 12.302 1.00 92.44 88 ALA A C 1
ATOM 674 O O . ALA A 1 88 ? -9.087 3.928 13.262 1.00 92.44 88 ALA A O 1
ATOM 675 N N . ILE A 1 89 ? -8.647 4.506 11.132 1.00 93.88 89 ILE A N 1
ATOM 676 C CA . ILE A 1 89 ? -7.530 3.567 10.974 1.00 93.88 89 ILE A CA 1
ATOM 677 C C . ILE A 1 89 ? -6.306 4.192 11.650 1.00 93.88 89 ILE A C 1
ATOM 679 O O . ILE A 1 89 ? -6.019 5.368 11.428 1.00 93.88 89 ILE A O 1
ATOM 683 N N . VAL A 1 90 ? -5.603 3.423 12.486 1.00 94.25 90 VAL A N 1
ATOM 684 C CA . VAL A 1 90 ? -4.404 3.883 13.222 1.00 94.25 90 VAL A CA 1
ATOM 685 C C . VAL A 1 90 ? -3.160 3.055 12.920 1.00 94.25 90 VAL A C 1
ATOM 687 O O . VAL A 1 90 ? -2.042 3.520 13.129 1.00 94.25 90 VAL A O 1
ATOM 690 N N . GLU A 1 91 ? -3.335 1.836 12.418 1.00 96.50 91 GLU A N 1
ATOM 691 C CA . GLU A 1 91 ? -2.242 0.972 11.990 1.00 96.50 91 GLU A CA 1
ATOM 692 C C . GLU A 1 91 ? -2.762 0.019 10.914 1.00 96.50 91 GLU A C 1
ATOM 694 O O . GLU A 1 91 ? -3.886 -0.477 11.002 1.00 96.50 91 GLU A O 1
ATOM 699 N N . ALA A 1 92 ? -1.962 -0.228 9.884 1.00 98.19 92 ALA A N 1
ATOM 700 C CA . ALA A 1 92 ? -2.266 -1.238 8.884 1.00 98.19 92 ALA A CA 1
ATOM 701 C C . ALA A 1 92 ? -0.975 -1.889 8.393 1.00 98.19 92 ALA A C 1
ATOM 703 O O . ALA A 1 92 ? 0.076 -1.256 8.330 1.00 98.19 92 ALA A O 1
ATOM 704 N N . SER A 1 93 ? -1.042 -3.174 8.063 1.00 98.75 93 SER A N 1
ATOM 705 C CA . SER A 1 93 ? 0.101 -3.901 7.523 1.00 98.75 93 SER A CA 1
ATOM 706 C C . SER A 1 93 ? -0.327 -4.991 6.568 1.00 98.75 93 SER A C 1
ATOM 708 O O . SER A 1 93 ? -1.429 -5.519 6.690 1.00 98.75 93 SER A O 1
ATOM 710 N N . THR A 1 94 ? 0.542 -5.329 5.624 1.00 98.88 94 THR A N 1
ATOM 711 C CA . THR A 1 94 ? 0.343 -6.442 4.699 1.00 98.88 94 THR A CA 1
ATOM 712 C C . THR A 1 94 ? 1.684 -6.942 4.184 1.00 98.88 94 THR A C 1
ATOM 714 O O . THR A 1 94 ? 2.665 -6.202 4.152 1.00 98.88 94 THR A O 1
ATOM 717 N N . THR A 1 95 ? 1.728 -8.192 3.743 1.00 98.88 95 THR A N 1
ATOM 718 C CA . THR A 1 95 ? 2.779 -8.674 2.840 1.00 98.88 95 THR A CA 1
ATOM 719 C C . THR A 1 95 ? 2.272 -8.530 1.412 1.00 98.88 95 THR A C 1
ATOM 721 O O . THR A 1 95 ? 1.115 -8.858 1.159 1.00 98.88 95 THR A O 1
ATOM 724 N N . PHE A 1 96 ? 3.089 -8.015 0.502 1.00 98.88 96 PHE A N 1
ATOM 725 C CA . PHE A 1 96 ? 2.729 -7.747 -0.886 1.00 98.88 96 PHE A CA 1
ATOM 726 C C . PHE A 1 96 ? 3.738 -8.392 -1.839 1.00 98.88 96 PHE A C 1
ATOM 728 O O . PHE A 1 96 ? 4.940 -8.171 -1.710 1.00 98.88 96 PHE A O 1
ATOM 735 N N . THR A 1 97 ? 3.228 -9.169 -2.793 1.00 98.88 97 THR A N 1
ATOM 736 C CA . THR A 1 97 ? 3.966 -9.755 -3.917 1.00 98.88 97 THR A CA 1
ATOM 737 C C . THR A 1 97 ? 3.368 -9.194 -5.215 1.00 98.88 97 THR A C 1
ATOM 739 O O . THR A 1 97 ? 2.199 -9.484 -5.505 1.00 98.88 97 THR A O 1
ATOM 742 N N . PRO A 1 98 ? 4.108 -8.391 -5.997 1.00 98.31 98 PRO A N 1
ATOM 743 C CA . PRO A 1 98 ? 3.545 -7.688 -7.152 1.00 98.31 98 PRO A CA 1
ATOM 744 C C . PRO A 1 98 ? 3.344 -8.574 -8.392 1.00 98.31 98 PRO A C 1
ATOM 746 O O . PRO A 1 98 ? 2.509 -8.255 -9.237 1.00 98.31 98 PRO A O 1
ATOM 749 N N . GLY A 1 99 ? 4.076 -9.688 -8.503 1.00 98.00 99 GLY A N 1
ATOM 750 C CA . GLY A 1 99 ? 4.175 -10.464 -9.739 1.00 98.00 99 GLY A CA 1
ATOM 751 C C . GLY A 1 99 ? 5.162 -9.836 -10.726 1.00 98.00 99 GLY A C 1
ATOM 752 O O . GLY A 1 99 ? 5.776 -8.817 -10.435 1.00 98.00 99 GLY A O 1
ATOM 753 N N . THR A 1 100 ? 5.362 -10.435 -11.898 1.00 96.62 100 THR A N 1
ATOM 754 C CA . THR A 1 100 ? 6.309 -9.928 -12.906 1.00 96.62 100 THR A CA 1
ATOM 755 C C . THR A 1 100 ? 5.829 -8.593 -13.498 1.00 96.62 100 THR A C 1
ATOM 757 O O . THR A 1 100 ? 4.651 -8.504 -13.870 1.00 96.62 100 THR A O 1
ATOM 760 N N . PRO A 1 101 ? 6.700 -7.569 -13.614 1.00 95.94 101 PRO A N 1
ATOM 761 C CA . PRO A 1 101 ? 6.356 -6.329 -14.301 1.00 95.94 101 PRO A CA 1
ATOM 762 C C . PRO A 1 101 ? 6.105 -6.560 -15.791 1.00 95.94 101 PRO A C 1
ATOM 764 O O . PRO A 1 101 ? 6.734 -7.436 -16.392 1.00 95.94 101 PRO A O 1
ATOM 767 N N . PRO A 1 102 ? 5.203 -5.789 -16.422 1.00 95.06 102 PRO A N 1
ATOM 768 C CA . PRO A 1 102 ? 4.966 -5.932 -17.844 1.00 95.06 102 PRO A CA 1
ATOM 769 C C . PRO A 1 102 ? 6.213 -5.539 -18.645 1.00 95.06 102 PRO A C 1
ATOM 771 O O . PRO A 1 102 ? 6.973 -4.635 -18.288 1.00 95.06 102 PRO A O 1
ATOM 774 N N . THR A 1 103 ? 6.422 -6.226 -19.767 1.00 92.44 103 THR A N 1
ATOM 775 C CA . THR A 1 103 ? 7.501 -5.900 -20.706 1.00 92.44 103 THR A CA 1
ATOM 776 C C . THR A 1 103 ? 7.187 -4.623 -21.481 1.00 92.44 103 THR A C 1
ATOM 778 O O . THR A 1 103 ? 6.021 -4.345 -21.760 1.00 92.44 103 THR A O 1
ATOM 781 N N . ASN A 1 104 ? 8.223 -3.911 -21.932 1.00 88.88 104 ASN A N 1
ATOM 782 C CA . ASN A 1 104 ? 8.100 -2.673 -22.712 1.00 88.88 104 ASN A CA 1
ATOM 783 C C . ASN A 1 104 ? 7.258 -1.598 -21.992 1.00 88.88 104 ASN A C 1
ATOM 785 O O . ASN A 1 104 ? 6.212 -1.189 -22.515 1.00 88.88 104 ASN A O 1
ATOM 789 N N . PRO A 1 105 ? 7.676 -1.145 -20.793 1.00 88.94 105 PRO A N 1
ATOM 790 C CA . PRO A 1 105 ? 7.008 -0.034 -20.133 1.00 88.94 105 PRO A CA 1
ATOM 791 C C . PRO A 1 105 ? 7.091 1.224 -20.996 1.00 88.94 105 PRO A C 1
ATOM 793 O O . PRO A 1 105 ? 8.131 1.535 -21.576 1.00 88.94 105 PRO A O 1
ATOM 796 N N . LYS A 1 106 ? 5.971 1.935 -21.103 1.00 87.12 106 LYS A N 1
ATOM 797 C CA . LYS A 1 106 ? 5.855 3.158 -21.912 1.00 87.12 106 LYS A CA 1
ATOM 798 C C . LYS A 1 106 ? 5.765 4.419 -21.069 1.00 87.12 106 LYS A C 1
ATOM 800 O O . LYS A 1 106 ? 6.347 5.434 -21.425 1.00 87.12 106 LYS A O 1
ATOM 805 N N . ASP A 1 107 ? 5.013 4.334 -19.985 1.00 90.62 107 ASP A N 1
ATOM 806 C CA . ASP A 1 107 ? 4.741 5.410 -19.042 1.00 90.62 107 ASP A CA 1
ATOM 807 C C . ASP A 1 107 ? 4.565 4.780 -17.652 1.00 90.62 107 ASP A C 1
ATOM 809 O O . ASP A 1 107 ? 4.859 3.593 -17.476 1.00 90.62 107 ASP A O 1
ATOM 813 N N . ALA A 1 108 ? 4.105 5.553 -16.677 1.00 93.06 108 ALA A N 1
ATOM 814 C CA . ALA A 1 108 ? 4.061 5.131 -15.289 1.00 93.06 108 ALA A CA 1
ATOM 815 C C . ALA A 1 108 ? 2.928 4.133 -14.964 1.00 93.06 108 ALA A C 1
ATOM 817 O O . ALA A 1 108 ? 1.749 4.389 -15.223 1.00 93.06 108 ALA A O 1
ATOM 818 N N . LEU A 1 109 ? 3.299 3.001 -14.365 1.00 96.62 109 LEU A N 1
ATOM 819 C CA . LEU A 1 109 ? 2.413 2.009 -13.758 1.00 96.62 109 LEU A CA 1
ATOM 820 C C . LEU A 1 109 ? 2.704 1.940 -12.256 1.00 96.62 109 LEU A C 1
ATOM 822 O O . LEU A 1 109 ? 3.843 1.685 -11.867 1.00 96.62 109 LEU A O 1
ATOM 826 N N . PHE A 1 110 ? 1.671 2.092 -11.431 1.00 97.31 110 PHE A N 1
ATOM 827 C CA . PHE A 1 110 ? 1.768 2.028 -9.974 1.00 97.31 110 PHE A CA 1
ATOM 828 C C . PHE A 1 110 ? 0.866 0.928 -9.427 1.00 97.31 110 PHE A C 1
ATOM 830 O O . PHE A 1 110 ? -0.326 0.863 -9.740 1.00 97.31 110 PHE A O 1
ATOM 837 N N . LEU A 1 111 ? 1.431 0.064 -8.588 1.00 98.44 111 LEU A N 1
ATOM 838 C CA . LEU A 1 111 ? 0.705 -0.957 -7.843 1.00 98.44 111 LEU A CA 1
ATOM 839 C C . LEU A 1 111 ? 0.838 -0.628 -6.366 1.00 98.44 111 LEU A C 1
ATOM 841 O O . LEU A 1 111 ? 1.897 -0.834 -5.774 1.00 98.44 111 LEU A O 1
ATOM 845 N N . TRP A 1 112 ? -0.227 -0.120 -5.763 1.00 98.12 112 TRP A N 1
ATOM 846 C CA . TRP A 1 112 ? -0.171 0.396 -4.405 1.00 98.12 112 TRP A CA 1
ATOM 847 C C . TRP A 1 112 ? -1.257 -0.194 -3.522 1.00 98.12 112 TRP A C 1
ATOM 849 O O . TRP A 1 112 ? -2.326 -0.616 -3.963 1.00 98.12 112 TRP A O 1
ATOM 859 N N . ILE A 1 113 ? -0.965 -0.222 -2.23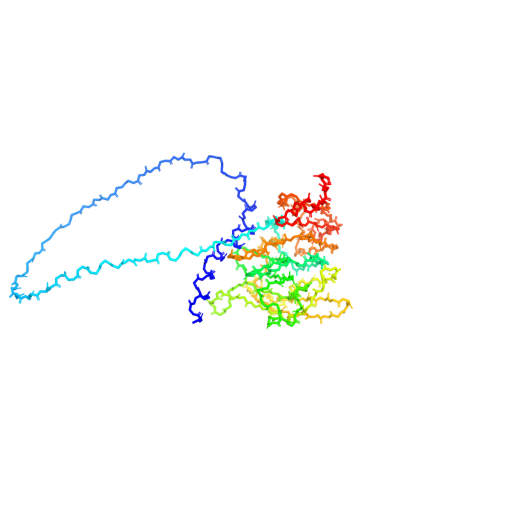0 1.00 98.44 113 ILE A N 1
ATOM 860 C CA . ILE A 1 113 ? -1.950 -0.394 -1.172 1.00 98.44 113 ILE A CA 1
ATOM 861 C C . ILE A 1 113 ? -1.815 0.789 -0.228 1.00 98.44 113 ILE A C 1
ATOM 863 O O . ILE A 1 113 ? -0.718 1.313 -0.056 1.00 98.44 113 ILE A O 1
ATOM 867 N N . GLY A 1 114 ? -2.918 1.253 0.344 1.00 97.50 114 GLY A N 1
ATOM 868 C CA . GLY A 1 114 ? -2.883 2.473 1.129 1.00 97.50 114 GLY A CA 1
ATOM 869 C C . GLY A 1 114 ? -4.109 2.707 1.987 1.00 97.50 114 GLY A C 1
ATOM 870 O O . GLY A 1 114 ? -5.094 1.963 1.959 1.00 97.50 114 GLY A O 1
ATOM 871 N N . ILE A 1 115 ? -4.011 3.774 2.771 1.00 96.62 115 ILE A N 1
ATOM 872 C CA . ILE A 1 115 ? -5.035 4.274 3.680 1.00 96.62 115 ILE A CA 1
ATOM 873 C C . ILE A 1 115 ? -5.246 5.768 3.438 1.00 96.62 115 ILE A C 1
ATOM 875 O O . ILE A 1 115 ? -4.306 6.519 3.169 1.00 96.62 115 ILE A O 1
ATOM 879 N N . SER A 1 116 ? -6.500 6.202 3.509 1.00 94.12 116 SER A N 1
ATOM 880 C CA . SER A 1 116 ? -6.878 7.601 3.297 1.00 94.12 116 SER A CA 1
ATOM 881 C C . SER A 1 116 ? -8.268 7.883 3.872 1.00 94.12 116 SER A C 1
ATOM 883 O O . SER A 1 116 ? -8.990 6.963 4.264 1.00 94.12 116 SER A O 1
ATOM 885 N N . ASN A 1 117 ? -8.666 9.151 3.920 1.00 89.44 117 ASN A N 1
ATOM 886 C CA . ASN A 1 117 ? -10.044 9.584 4.125 1.00 89.44 117 ASN A CA 1
ATOM 887 C C . ASN A 1 117 ? -10.361 10.800 3.228 1.00 89.44 117 ASN A C 1
ATOM 889 O O . ASN A 1 117 ? -9.589 11.175 2.351 1.00 89.44 117 ASN A O 1
ATOM 893 N N . SER A 1 118 ? -11.521 11.436 3.417 1.00 84.00 118 SER A N 1
ATOM 894 C CA . SER A 1 118 ? -11.936 12.573 2.578 1.00 84.00 118 SER A CA 1
ATOM 895 C C . SER A 1 118 ? -11.111 13.850 2.772 1.00 84.00 118 SER A C 1
ATOM 897 O O . SER A 1 118 ? -11.224 14.770 1.962 1.00 84.00 118 SER A O 1
ATOM 899 N N . THR A 1 119 ? -10.335 13.943 3.852 1.00 81.06 119 THR A N 1
ATOM 900 C CA . THR A 1 119 ? -9.604 15.152 4.258 1.00 81.06 119 THR A CA 1
ATOM 901 C C . THR A 1 119 ? -8.087 14.978 4.266 1.00 81.06 119 THR A C 1
ATOM 903 O O . THR A 1 119 ? -7.385 15.983 4.279 1.00 81.06 119 THR A O 1
ATOM 906 N N . SER A 1 120 ? -7.578 13.747 4.240 1.00 85.44 120 SER A N 1
ATOM 907 C CA . SER A 1 120 ? -6.152 13.428 4.281 1.00 85.44 120 SER A CA 1
ATOM 908 C C . SER A 1 120 ? -5.540 13.305 2.883 1.00 85.44 120 SER A C 1
ATOM 910 O O . SER A 1 120 ? -6.232 13.276 1.856 1.00 85.44 120 SER A O 1
ATOM 912 N N . GLY A 1 121 ? -4.215 13.189 2.841 1.00 91.56 121 GLY A N 1
ATOM 913 C CA . GLY A 1 121 ? -3.531 12.553 1.719 1.00 91.56 121 GLY A CA 1
ATOM 914 C C . GLY A 1 121 ? -3.782 11.041 1.650 1.00 91.56 121 GLY A C 1
ATOM 915 O O . GLY A 1 121 ? -4.504 10.453 2.464 1.00 91.56 121 GLY A O 1
ATOM 916 N N . LEU A 1 122 ? -3.187 10.410 0.646 1.00 94.69 122 LEU A N 1
ATOM 917 C CA . LEU A 1 122 ? -3.098 8.969 0.467 1.00 94.69 122 LEU A CA 1
ATOM 918 C C . LEU A 1 122 ? -1.736 8.505 0.987 1.00 94.69 122 LEU A C 1
ATOM 920 O O . LEU A 1 122 ? -0.696 8.822 0.411 1.00 94.69 122 LEU A O 1
ATOM 924 N N . ILE A 1 123 ? -1.762 7.777 2.100 1.00 96.62 123 ILE A N 1
ATOM 925 C CA . ILE A 1 123 ? -0.595 7.131 2.705 1.00 96.62 123 ILE A CA 1
ATOM 926 C C . ILE A 1 123 ? -0.515 5.744 2.081 1.00 96.62 123 ILE A C 1
ATOM 928 O O . ILE A 1 123 ? -1.443 4.948 2.248 1.00 96.62 123 ILE A O 1
ATOM 932 N N . GLN A 1 124 ? 0.537 5.472 1.316 1.00 97.75 124 GLN A N 1
ATOM 933 C CA . GLN A 1 124 ? 0.578 4.306 0.444 1.00 97.75 124 GLN A CA 1
ATOM 934 C C . GLN A 1 124 ? 1.988 3.761 0.259 1.00 97.75 124 GLN A C 1
ATOM 936 O O . GLN A 1 124 ? 2.990 4.412 0.505 1.00 97.75 124 GLN A O 1
ATOM 941 N N . ALA A 1 125 ? 2.084 2.518 -0.172 1.00 98.62 125 ALA A N 1
ATOM 942 C CA . ALA A 1 125 ? 3.346 1.901 -0.532 1.00 98.62 125 ALA A CA 1
ATOM 943 C C . ALA A 1 125 ? 3.070 0.788 -1.531 1.00 98.62 125 ALA A C 1
ATOM 945 O O . ALA A 1 125 ? 1.950 0.273 -1.621 1.00 98.62 125 ALA A O 1
ATOM 946 N N . GLY A 1 126 ? 4.105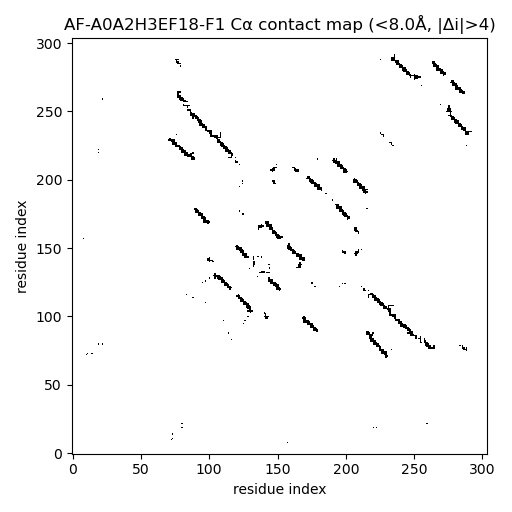 0.394 -2.251 1.00 98.44 126 GLY A N 1
ATOM 947 C CA . GLY A 1 126 ? 3.969 -0.637 -3.255 1.00 98.44 126 GLY A CA 1
ATOM 948 C C . GLY A 1 126 ? 5.140 -0.634 -4.207 1.00 98.44 126 GLY A C 1
ATOM 949 O O . GLY A 1 126 ? 6.289 -0.520 -3.770 1.00 98.44 126 GLY A O 1
ATOM 950 N N . VAL A 1 127 ? 4.828 -0.801 -5.486 1.00 98.75 127 VAL A N 1
ATOM 951 C CA . VAL A 1 127 ? 5.816 -0.827 -6.552 1.00 98.75 127 VAL A CA 1
ATOM 952 C C . VAL A 1 127 ? 5.410 0.016 -7.744 1.00 98.75 127 VAL A C 1
ATOM 954 O O . VAL A 1 127 ? 4.241 0.055 -8.129 1.00 98.75 127 VAL A O 1
ATOM 957 N N . ASP A 1 128 ? 6.429 0.580 -8.377 1.00 97.19 128 ASP A N 1
ATOM 958 C CA . ASP A 1 128 ? 6.295 1.455 -9.525 1.00 97.19 128 ASP A CA 1
ATOM 959 C C . ASP A 1 128 ? 7.105 0.886 -10.696 1.00 97.19 128 ASP A C 1
ATOM 961 O O . ASP A 1 128 ? 8.165 0.268 -10.517 1.00 97.19 128 ASP A O 1
ATOM 965 N N . GLN A 1 129 ? 6.628 1.121 -11.912 1.00 96.12 129 GLN A N 1
ATOM 966 C CA . GLN A 1 129 ? 7.395 0.946 -13.138 1.00 96.12 129 GLN A CA 1
ATOM 967 C C . GLN A 1 129 ? 7.211 2.175 -14.022 1.00 96.12 129 GLN A C 1
ATOM 969 O O . GLN A 1 129 ? 6.091 2.554 -14.349 1.00 96.12 129 GLN A O 1
ATOM 974 N N . LEU A 1 130 ? 8.322 2.771 -14.440 1.00 94.38 130 LEU A N 1
ATOM 975 C CA . LEU A 1 130 ? 8.378 3.846 -15.421 1.00 94.38 130 LEU A CA 1
ATOM 976 C C . LEU A 1 130 ? 8.999 3.335 -16.728 1.00 94.38 130 LEU A C 1
ATOM 978 O O . LEU A 1 130 ? 9.521 2.222 -16.806 1.00 94.38 130 LEU A O 1
ATOM 982 N N . ALA A 1 131 ? 8.992 4.184 -17.758 1.00 92.75 131 ALA A N 1
ATOM 983 C CA . ALA A 1 131 ? 9.635 3.889 -19.040 1.00 92.75 131 ALA A CA 1
ATOM 984 C C . ALA A 1 131 ? 11.136 3.556 -18.901 1.00 92.75 131 ALA A C 1
ATOM 986 O O . ALA A 1 131 ? 11.650 2.707 -19.624 1.00 92.75 131 ALA A O 1
ATOM 987 N N . ASP A 1 132 ? 11.825 4.209 -17.958 1.00 93.12 132 ASP A N 1
ATOM 988 C CA . ASP A 1 132 ? 13.237 3.972 -17.648 1.00 93.12 132 ASP A CA 1
ATOM 989 C C . ASP A 1 132 ? 13.427 3.671 -16.152 1.00 93.12 132 ASP A C 1
ATOM 991 O O . ASP A 1 132 ? 13.769 4.537 -15.342 1.00 93.12 132 ASP A O 1
ATOM 995 N N . ASN A 1 133 ? 13.182 2.412 -15.781 1.00 92.75 133 ASN A N 1
ATOM 996 C CA . ASN A 1 133 ? 13.366 1.913 -14.415 1.00 92.75 133 ASN A CA 1
ATOM 997 C C . ASN A 1 133 ? 14.820 1.970 -13.935 1.00 92.75 133 ASN A C 1
ATOM 999 O O . ASN A 1 133 ? 15.067 2.113 -12.732 1.00 92.75 133 ASN A O 1
ATOM 1003 N N . ASN A 1 134 ? 15.782 1.885 -14.857 1.00 95.44 134 ASN A N 1
ATOM 1004 C CA . ASN A 1 134 ? 17.188 1.941 -14.492 1.00 95.44 134 ASN A CA 1
ATOM 1005 C C . ASN A 1 134 ? 17.562 3.349 -14.028 1.00 95.44 134 ASN A C 1
ATOM 1007 O O . ASN A 1 134 ? 18.140 3.502 -12.954 1.00 95.44 134 ASN A O 1
ATOM 1011 N N . ALA A 1 135 ? 17.149 4.376 -14.772 1.00 96.06 135 ALA A N 1
ATOM 1012 C CA . ALA A 1 135 ? 17.323 5.758 -14.342 1.00 96.06 135 ALA A CA 1
ATOM 1013 C C . ALA A 1 135 ? 16.491 6.098 -13.092 1.00 96.06 135 ALA A C 1
ATOM 1015 O O . ALA A 1 135 ? 16.911 6.934 -12.293 1.00 96.06 135 ALA A O 1
ATOM 1016 N N . TYR A 1 136 ? 15.324 5.466 -12.917 1.00 94.88 136 TYR A N 1
ATOM 1017 C CA . TYR A 1 136 ? 14.418 5.767 -11.808 1.00 94.88 136 TYR A CA 1
ATOM 1018 C C . TYR A 1 136 ? 14.875 5.192 -10.460 1.00 94.88 136 TYR A C 1
ATOM 1020 O O . TYR A 1 136 ? 14.901 5.917 -9.467 1.00 94.88 136 TYR A O 1
ATOM 1028 N N . CYS A 1 137 ? 15.246 3.909 -10.409 1.00 96.94 137 CYS A N 1
ATOM 1029 C CA . CYS A 1 137 ? 15.657 3.252 -9.163 1.00 96.94 137 CYS A CA 1
ATOM 1030 C C . CYS A 1 137 ? 16.824 2.263 -9.312 1.00 96.94 137 CYS A C 1
ATOM 1032 O O . CYS A 1 137 ? 17.114 1.507 -8.387 1.00 96.94 137 CYS A O 1
ATOM 1034 N N . GLY A 1 138 ? 17.490 2.226 -10.469 1.00 97.12 138 GLY A N 1
ATOM 1035 C CA . GLY A 1 138 ? 18.545 1.250 -10.760 1.00 97.12 138 GLY A CA 1
ATOM 1036 C C . GLY A 1 138 ? 18.029 -0.151 -11.097 1.00 97.12 138 GLY A C 1
ATOM 1037 O O . GLY A 1 138 ? 18.835 -1.067 -11.252 1.00 97.12 138 GLY A O 1
ATOM 1038 N N . ALA A 1 139 ? 16.712 -0.335 -11.226 1.00 96.94 139 ALA A N 1
ATOM 1039 C CA . ALA A 1 139 ? 16.115 -1.621 -11.564 1.00 96.94 139 ALA A CA 1
ATOM 1040 C C . ALA A 1 139 ? 16.405 -2.021 -13.017 1.00 96.94 139 ALA A C 1
ATOM 1042 O O . ALA A 1 139 ? 16.544 -1.183 -13.913 1.00 96.94 139 ALA A O 1
ATOM 1043 N N . SER A 1 140 ? 16.477 -3.329 -13.256 1.00 94.81 140 SER A N 1
ATOM 1044 C CA . SER A 1 140 ? 16.423 -3.888 -14.609 1.00 94.81 140 SER A CA 1
ATOM 1045 C C . SER A 1 140 ? 14.996 -3.837 -15.178 1.00 94.81 140 SER A C 1
ATOM 1047 O O . SER A 1 140 ? 14.032 -3.552 -14.468 1.00 94.81 140 SER A O 1
ATOM 1049 N N . SER A 1 141 ? 14.830 -4.144 -16.468 1.00 90.19 141 SER A N 1
ATOM 1050 C CA . SER A 1 141 ? 13.512 -4.160 -17.126 1.00 90.19 141 SER A CA 1
ATOM 1051 C C . SER A 1 141 ? 12.558 -5.240 -16.600 1.00 90.19 141 SER A C 1
ATOM 1053 O O . SER A 1 141 ? 11.360 -5.164 -16.861 1.00 90.19 141 SER A O 1
ATOM 1055 N N . THR A 1 142 ? 13.067 -6.233 -15.866 1.00 93.31 142 THR A N 1
ATOM 1056 C CA . THR A 1 142 ? 12.283 -7.309 -15.236 1.00 93.31 142 THR A CA 1
ATOM 1057 C C . THR A 1 142 ? 12.010 -7.059 -13.755 1.00 93.31 142 THR A C 1
ATOM 1059 O O . THR A 1 142 ? 11.436 -7.917 -13.088 1.00 93.31 142 THR A O 1
ATOM 1062 N N . GLN A 1 143 ? 12.426 -5.903 -13.237 1.00 97.75 143 GLN A N 1
ATOM 1063 C CA . GLN A 1 143 ? 12.297 -5.527 -11.837 1.00 97.75 143 GLN A CA 1
ATOM 1064 C C . GLN A 1 143 ? 11.386 -4.319 -11.668 1.00 97.75 143 GLN A C 1
ATOM 1066 O O . GLN A 1 143 ? 11.306 -3.429 -12.517 1.00 97.75 143 GLN A O 1
ATOM 1071 N N . TRP A 1 144 ? 10.727 -4.298 -10.522 1.00 98.44 144 TRP A N 1
ATOM 1072 C CA . TRP A 1 144 ? 9.964 -3.173 -10.016 1.00 98.44 144 TRP A CA 1
ATOM 1073 C C . TRP A 1 144 ? 10.840 -2.196 -9.234 1.00 98.44 144 TRP A C 1
ATOM 1075 O O . TRP A 1 144 ? 11.922 -2.560 -8.780 1.00 98.44 144 TRP A O 1
ATOM 1085 N N . CYS A 1 145 ? 10.323 -0.994 -8.989 1.00 98.50 145 CYS A N 1
ATOM 1086 C CA . CYS A 1 145 ? 10.860 -0.061 -8.004 1.00 98.50 145 CYS A CA 1
ATOM 1087 C C . CYS A 1 145 ? 9.943 -0.027 -6.773 1.00 98.50 145 CYS A C 1
ATOM 1089 O O . CYS A 1 145 ? 8.862 0.549 -6.826 1.00 98.50 145 CYS A O 1
ATOM 1091 N N . ALA A 1 146 ? 10.351 -0.654 -5.668 1.00 98.75 146 ALA A N 1
ATOM 1092 C CA . ALA A 1 146 ? 9.589 -0.672 -4.420 1.00 98.75 146 ALA A CA 1
ATOM 1093 C C . ALA A 1 146 ? 9.848 0.581 -3.574 1.00 98.75 146 ALA A C 1
ATOM 1095 O O . ALA A 1 146 ? 11.004 0.984 -3.412 1.00 98.75 146 ALA A O 1
ATOM 1096 N N . THR A 1 147 ? 8.795 1.171 -2.997 1.00 98.69 147 THR A N 1
ATOM 1097 C CA . THR A 1 147 ? 8.923 2.369 -2.150 1.00 98.69 147 THR A CA 1
ATOM 1098 C C . THR A 1 147 ? 7.742 2.582 -1.193 1.00 98.69 147 THR A C 1
ATOM 1100 O O . THR A 1 147 ? 6.622 2.118 -1.432 1.00 98.69 147 THR A O 1
ATOM 1103 N N . ALA A 1 148 ? 8.003 3.284 -0.085 1.00 98.69 148 ALA A N 1
ATOM 1104 C CA . ALA A 1 148 ? 6.978 3.956 0.711 1.00 98.69 148 ALA A CA 1
ATOM 1105 C C . ALA A 1 148 ? 6.633 5.304 0.068 1.00 98.69 148 ALA A C 1
ATOM 1107 O O . ALA A 1 148 ? 7.513 5.992 -0.441 1.00 98.69 148 ALA A O 1
ATOM 1108 N N . SER A 1 149 ? 5.374 5.719 0.116 1.00 97.69 149 SER A N 1
ATOM 1109 C CA . SER A 1 149 ? 4.892 6.813 -0.717 1.00 97.69 149 SER A CA 1
ATOM 1110 C C . SER A 1 149 ? 3.755 7.601 -0.058 1.00 97.69 149 SER A C 1
ATOM 1112 O O . SER A 1 149 ? 3.032 7.136 0.825 1.00 97.69 149 SER A O 1
ATOM 1114 N N . TYR A 1 150 ? 3.622 8.868 -0.424 1.00 96.44 150 TYR A N 1
ATOM 1115 C CA . TYR A 1 150 ? 2.566 9.732 0.077 1.00 96.44 150 TYR A CA 1
ATOM 1116 C C . TYR A 1 150 ? 2.111 10.697 -1.004 1.00 96.44 150 TYR A C 1
ATOM 1118 O O . TYR A 1 150 ? 2.915 11.473 -1.519 1.00 96.44 150 TYR A O 1
ATOM 1126 N N . PHE A 1 151 ? 0.812 10.698 -1.285 1.00 93.69 151 PHE A N 1
ATOM 1127 C CA . PHE A 1 151 ? 0.199 11.645 -2.205 1.00 93.69 151 PHE A CA 1
ATOM 1128 C C . PHE A 1 151 ? -0.788 12.547 -1.469 1.00 93.69 151 PHE A C 1
ATOM 1130 O O . PHE A 1 151 ? -1.860 12.118 -1.049 1.00 93.69 151 PHE A O 1
ATOM 1137 N N . GLY A 1 152 ? -0.457 13.823 -1.308 1.00 91.19 152 GLY A N 1
ATOM 1138 C CA . GLY A 1 152 ? -1.289 14.737 -0.528 1.00 91.19 152 GLY A CA 1
ATOM 1139 C C . GLY A 1 152 ? -0.890 16.191 -0.688 1.00 91.19 152 GLY A C 1
ATOM 1140 O O . GLY A 1 152 ? -0.141 16.547 -1.593 1.00 91.19 152 GLY A O 1
ATOM 1141 N N . VAL A 1 153 ? -1.423 17.063 0.166 1.00 87.88 153 VAL A N 1
ATOM 1142 C CA . VAL A 1 153 ? -1.086 18.492 0.134 1.00 87.88 153 VAL A CA 1
ATOM 1143 C C . VAL A 1 153 ? 0.073 18.748 1.087 1.00 87.88 153 VAL A C 1
ATOM 1145 O O . VAL A 1 153 ? -0.075 18.642 2.297 1.00 87.88 153 VAL A O 1
ATOM 1148 N N . VAL A 1 154 ? 1.215 19.148 0.535 1.00 86.19 154 VAL A N 1
ATOM 1149 C CA . VAL A 1 154 ? 2.421 19.514 1.283 1.00 86.19 154 VAL A CA 1
ATOM 1150 C C . VAL A 1 154 ? 2.732 20.972 0.967 1.00 86.19 154 VAL A C 1
ATOM 1152 O O . VAL A 1 154 ? 2.836 21.352 -0.197 1.00 86.19 154 VAL A O 1
ATOM 1155 N N . ASN A 1 155 ? 2.836 21.820 1.994 1.00 87.31 155 ASN A N 1
ATOM 1156 C CA . ASN A 1 155 ? 3.108 23.258 1.84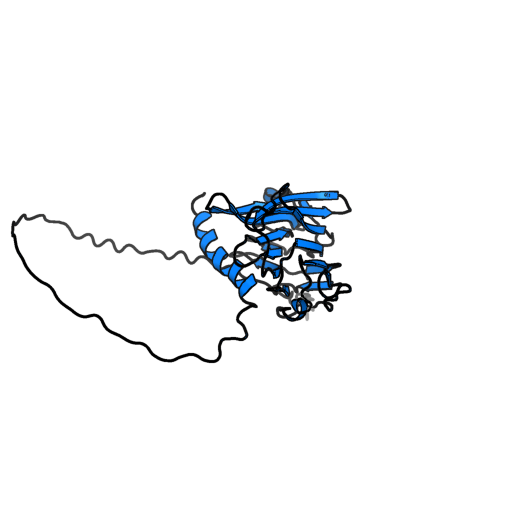3 1.00 87.31 155 ASN A CA 1
ATOM 1157 C C . ASN A 1 155 ? 2.161 23.972 0.851 1.00 87.31 155 ASN A C 1
ATOM 1159 O O . ASN A 1 155 ? 2.579 24.830 0.075 1.00 87.31 155 ASN A O 1
ATOM 1163 N N . GLY A 1 156 ? 0.875 23.600 0.859 1.00 86.38 156 GLY A N 1
ATOM 1164 C CA . GLY A 1 156 ? -0.154 24.191 -0.006 1.00 86.38 156 GLY A CA 1
ATOM 1165 C C . GLY A 1 156 ? -0.161 23.686 -1.455 1.00 86.38 156 GLY A C 1
ATOM 1166 O O . GLY A 1 156 ? -0.960 24.172 -2.254 1.00 86.38 156 GLY A O 1
ATOM 1167 N N . ALA A 1 157 ? 0.681 22.708 -1.799 1.00 88.81 157 ALA A N 1
ATOM 1168 C CA . ALA A 1 157 ? 0.732 22.100 -3.123 1.00 88.81 157 ALA A CA 1
ATOM 1169 C C . ALA A 1 157 ? 0.478 20.592 -3.054 1.00 88.81 157 ALA A C 1
ATOM 1171 O O . ALA A 1 157 ? 1.036 19.890 -2.209 1.00 88.81 157 ALA A O 1
ATOM 1172 N N . THR A 1 158 ? -0.332 20.073 -3.977 1.00 88.69 158 THR A N 1
ATOM 1173 C CA . THR A 1 158 ? -0.426 18.625 -4.183 1.00 88.69 158 THR A CA 1
ATOM 1174 C C . THR A 1 158 ? 0.940 18.085 -4.581 1.00 88.69 158 THR A C 1
ATOM 1176 O O . THR A 1 158 ? 1.543 18.567 -5.540 1.00 88.69 158 THR A O 1
ATOM 1179 N N . THR A 1 159 ? 1.419 17.110 -3.823 1.00 90.62 159 THR A N 1
ATOM 1180 C CA . THR A 1 159 ? 2.785 16.612 -3.876 1.00 90.62 159 THR A CA 1
ATOM 1181 C C . THR A 1 159 ? 2.778 15.098 -3.735 1.00 90.62 159 THR A C 1
ATOM 1183 O O . THR A 1 159 ? 2.080 14.551 -2.882 1.00 90.62 159 THR A O 1
ATOM 1186 N N . GLN A 1 160 ? 3.596 14.453 -4.563 1.00 92.81 160 GLN A N 1
ATOM 1187 C CA . GLN A 1 160 ? 3.996 13.063 -4.417 1.00 92.81 160 GLN A CA 1
ATOM 1188 C C . GLN A 1 160 ? 5.337 13.029 -3.678 1.00 92.81 160 GLN A C 1
ATOM 1190 O O . GLN A 1 160 ? 6.314 13.620 -4.139 1.00 92.81 160 GLN A O 1
ATOM 1195 N N . LEU A 1 161 ? 5.380 12.366 -2.528 1.00 95.31 161 LEU A N 1
ATOM 1196 C CA . LEU A 1 161 ? 6.601 12.075 -1.782 1.00 95.31 161 LEU A CA 1
ATOM 1197 C C . LEU A 1 161 ? 6.877 10.580 -1.863 1.00 95.31 161 LEU A C 1
ATOM 1199 O O . LEU A 1 161 ? 5.945 9.786 -1.774 1.00 95.31 161 LEU A O 1
ATOM 1203 N N . ASN A 1 162 ? 8.145 10.211 -1.985 1.00 97.06 162 ASN A N 1
ATOM 1204 C CA . ASN A 1 162 ? 8.591 8.825 -1.951 1.00 97.06 162 ASN A CA 1
ATOM 1205 C C . ASN A 1 162 ? 9.743 8.701 -0.951 1.00 97.06 162 ASN A C 1
ATOM 1207 O O . ASN A 1 162 ? 10.529 9.639 -0.787 1.00 97.06 162 ASN A O 1
ATOM 1211 N N . GLY A 1 163 ? 9.820 7.558 -0.278 1.00 98.12 163 GLY A N 1
ATOM 1212 C CA . GLY A 1 163 ? 11.015 7.137 0.439 1.00 98.12 163 GLY A CA 1
ATOM 1213 C C . GLY A 1 163 ? 12.067 6.600 -0.530 1.00 98.12 163 GLY A C 1
ATOM 1214 O O . GLY A 1 163 ? 11.950 6.741 -1.751 1.00 98.12 163 GLY A O 1
ATOM 1215 N N . ASP A 1 164 ? 13.077 5.927 0.019 1.00 98.19 164 ASP A N 1
ATOM 1216 C CA . ASP A 1 164 ? 14.089 5.248 -0.790 1.00 98.19 164 ASP A CA 1
ATOM 1217 C C . ASP A 1 164 ? 13.427 4.266 -1.769 1.00 98.19 164 ASP A C 1
ATOM 1219 O O . ASP A 1 164 ? 12.507 3.525 -1.408 1.00 98.19 164 ASP A O 1
ATOM 1223 N N . LEU A 1 165 ? 13.884 4.293 -3.019 1.00 98.00 165 LEU A N 1
ATOM 1224 C CA . LEU A 1 165 ? 13.452 3.395 -4.084 1.00 98.00 165 LEU A CA 1
ATOM 1225 C C . LEU A 1 165 ? 14.433 2.229 -4.168 1.00 98.00 165 LEU A C 1
ATOM 1227 O O . LEU A 1 165 ? 15.642 2.442 -4.239 1.00 98.00 165 LEU A O 1
ATOM 1231 N N . THR A 1 166 ? 13.920 1.002 -4.177 1.00 98.25 166 THR A N 1
ATOM 1232 C CA . THR A 1 166 ? 14.754 -0.207 -4.236 1.00 98.25 166 THR A CA 1
ATOM 1233 C C . THR A 1 166 ? 14.253 -1.152 -5.330 1.00 98.25 166 THR A C 1
ATOM 1235 O O . THR A 1 166 ? 13.052 -1.430 -5.361 1.00 98.25 166 THR A O 1
ATOM 1238 N N . PRO A 1 167 ? 15.133 -1.676 -6.207 1.00 98.44 167 PRO A N 1
ATOM 1239 C CA . PRO A 1 167 ? 14.768 -2.728 -7.149 1.00 98.44 167 PRO A CA 1
ATOM 1240 C C . PRO A 1 167 ? 14.178 -3.953 -6.443 1.00 98.44 167 PRO A C 1
ATOM 1242 O O . PRO A 1 167 ? 14.710 -4.395 -5.425 1.00 98.44 167 PRO A O 1
ATOM 1245 N N . LEU A 1 168 ? 13.097 -4.504 -6.990 1.00 98.56 168 LEU A N 1
ATOM 1246 C CA . LEU A 1 168 ? 12.404 -5.670 -6.443 1.00 98.56 168 LEU A CA 1
ATOM 1247 C C . LEU A 1 168 ? 12.050 -6.649 -7.567 1.00 98.56 168 LEU A C 1
ATOM 1249 O O . LEU A 1 168 ? 11.424 -6.260 -8.558 1.00 98.56 168 LEU A O 1
ATOM 1253 N N . ASP A 1 169 ? 12.416 -7.919 -7.408 1.00 98.38 169 ASP A N 1
ATOM 1254 C CA . ASP A 1 169 ? 11.996 -8.974 -8.331 1.00 98.38 169 ASP A CA 1
ATOM 1255 C C . ASP A 1 169 ? 10.504 -9.294 -8.149 1.00 98.38 169 ASP A C 1
ATOM 1257 O O . ASP A 1 169 ? 9.937 -9.176 -7.062 1.00 98.38 169 ASP A O 1
ATOM 1261 N N . GLY A 1 170 ? 9.833 -9.696 -9.230 1.00 97.12 170 GLY A N 1
ATOM 1262 C CA . GLY A 1 170 ? 8.375 -9.860 -9.232 1.00 97.12 170 GLY A CA 1
ATOM 1263 C C . GLY A 1 170 ? 7.828 -10.944 -8.291 1.00 97.12 170 GLY A C 1
ATOM 1264 O O . GLY A 1 170 ? 6.659 -10.892 -7.904 1.00 97.12 170 GLY A O 1
ATOM 1265 N N . ASP A 1 171 ? 8.648 -11.926 -7.922 1.00 97.38 171 ASP A N 1
ATOM 1266 C CA . ASP A 1 171 ? 8.308 -13.013 -6.999 1.00 97.38 171 ASP A CA 1
ATOM 1267 C C . ASP A 1 171 ? 8.715 -12.730 -5.542 1.00 97.38 171 ASP A C 1
ATOM 1269 O O . ASP A 1 171 ? 8.269 -13.434 -4.629 1.00 97.38 171 ASP A O 1
ATOM 1273 N N . GLN A 1 172 ? 9.492 -11.671 -5.300 1.00 98.44 172 GLN A N 1
ATOM 1274 C CA . GLN A 1 172 ? 9.827 -11.224 -3.956 1.00 98.44 172 GLN A CA 1
ATOM 1275 C C . GLN A 1 172 ? 8.626 -10.574 -3.271 1.00 98.44 172 GLN A C 1
ATOM 1277 O O . GLN A 1 172 ? 7.739 -9.983 -3.889 1.00 98.44 172 GLN A O 1
ATOM 1282 N N . SER A 1 173 ? 8.599 -10.694 -1.945 1.00 98.62 173 SER A N 1
ATOM 1283 C CA . SER A 1 173 ? 7.520 -10.162 -1.122 1.00 98.62 173 SER A CA 1
ATOM 1284 C C . SER A 1 173 ? 8.039 -9.094 -0.176 1.00 98.62 173 SER A C 1
ATOM 1286 O O . SER A 1 173 ? 8.967 -9.337 0.595 1.00 98.62 173 SER A O 1
ATOM 1288 N N . ILE A 1 174 ? 7.396 -7.931 -0.190 1.00 98.88 174 ILE A N 1
ATOM 1289 C CA . ILE A 1 174 ? 7.676 -6.845 0.747 1.00 98.88 174 ILE A CA 1
ATOM 1290 C C . ILE A 1 174 ? 6.620 -6.801 1.843 1.00 98.88 174 ILE A C 1
ATOM 1292 O O . ILE A 1 174 ? 5.425 -6.956 1.592 1.00 98.88 174 ILE A O 1
ATOM 1296 N N . LYS A 1 175 ? 7.044 -6.559 3.081 1.00 98.88 175 LYS A N 1
ATOM 1297 C CA . LYS A 1 175 ? 6.135 -6.206 4.170 1.00 98.88 175 LYS A CA 1
ATOM 1298 C C . LYS A 1 175 ? 5.975 -4.695 4.204 1.00 98.88 175 LYS A C 1
ATOM 1300 O O . LYS A 1 175 ? 6.953 -3.972 4.371 1.00 98.88 175 LYS A O 1
ATOM 1305 N N . ILE A 1 176 ? 4.735 -4.252 4.084 1.00 98.88 176 ILE A N 1
ATOM 1306 C CA . ILE A 1 176 ? 4.320 -2.858 4.171 1.00 98.88 176 ILE A CA 1
ATOM 1307 C C . ILE A 1 176 ? 3.655 -2.650 5.528 1.00 98.88 176 ILE A C 1
ATOM 1309 O O . ILE A 1 176 ? 2.825 -3.462 5.951 1.00 98.88 176 ILE A O 1
ATOM 1313 N N . HIS A 1 177 ? 4.018 -1.575 6.219 1.00 98.75 177 HIS A N 1
ATOM 1314 C CA . HIS A 1 177 ? 3.456 -1.224 7.519 1.00 98.75 177 HIS A CA 1
ATOM 1315 C C . HIS A 1 177 ? 3.296 0.290 7.648 1.00 98.75 177 HIS A C 1
ATOM 1317 O O . HIS A 1 177 ? 4.229 1.044 7.370 1.00 98.75 177 HIS A O 1
ATOM 1323 N N . TYR A 1 178 ? 2.107 0.703 8.079 1.00 97.75 178 TYR A N 1
ATOM 1324 C CA . TYR A 1 178 ? 1.737 2.079 8.382 1.00 97.75 178 TYR A CA 1
ATOM 1325 C C . TYR A 1 178 ? 1.339 2.169 9.841 1.00 97.75 178 TYR A C 1
ATOM 1327 O O . TYR A 1 178 ? 0.521 1.370 10.305 1.00 97.75 178 TYR A O 1
ATOM 1335 N N . LYS A 1 179 ? 1.846 3.172 10.551 1.00 95.50 179 LYS A N 1
ATOM 1336 C CA . LYS A 1 179 ? 1.463 3.409 11.940 1.00 95.50 179 LYS A CA 1
ATOM 1337 C C . LYS A 1 179 ? 1.368 4.889 12.241 1.00 95.50 179 LYS A C 1
ATOM 1339 O O . LYS A 1 179 ? 2.333 5.632 12.072 1.00 95.50 179 LYS A O 1
ATOM 1344 N N . ALA A 1 180 ? 0.212 5.294 12.749 1.00 91.69 180 ALA A N 1
ATOM 1345 C CA . ALA A 1 180 ? 0.046 6.605 13.333 1.00 91.69 180 ALA A CA 1
ATOM 1346 C C . ALA A 1 180 ? 0.813 6.662 14.656 1.00 91.69 180 ALA A C 1
ATOM 1348 O O . ALA A 1 180 ? 0.559 5.882 15.581 1.00 91.69 180 ALA A O 1
ATOM 1349 N N . ARG A 1 181 ? 1.727 7.621 14.777 1.00 84.69 181 ARG A N 1
ATOM 1350 C CA . ARG A 1 181 ? 2.272 8.036 16.062 1.00 84.69 181 ARG A CA 1
ATOM 1351 C C . ARG A 1 181 ? 1.523 9.273 16.542 1.00 84.69 181 ARG A C 1
ATOM 1353 O O . ARG A 1 181 ? 1.476 10.269 15.816 1.00 84.69 181 ARG A O 1
ATOM 1360 N N . PRO A 1 182 ? 0.969 9.253 17.769 1.00 69.62 182 PRO A N 1
ATOM 1361 C CA . PRO A 1 182 ? 0.528 10.488 18.389 1.00 69.62 182 PRO A CA 1
ATOM 1362 C C . PRO A 1 182 ? 1.741 11.411 18.502 1.00 69.62 182 PRO A C 1
ATOM 1364 O O . PRO A 1 182 ? 2.769 11.035 19.077 1.00 69.62 182 PRO A O 1
ATOM 1367 N N . PHE A 1 183 ? 1.639 12.607 17.927 1.00 53.12 183 PHE A N 1
ATOM 1368 C CA . PHE A 1 183 ? 2.653 13.624 18.133 1.00 53.12 183 PHE A CA 1
ATOM 1369 C C . PHE A 1 183 ? 2.682 13.950 19.628 1.00 53.12 183 PHE A C 1
ATOM 1371 O O . PHE A 1 183 ? 1.664 14.255 20.245 1.00 53.12 183 PHE A O 1
ATOM 1378 N N . ARG A 1 184 ? 3.859 13.741 20.217 1.00 46.25 184 ARG A N 1
ATOM 1379 C CA . ARG A 1 184 ? 4.245 13.965 21.613 1.00 46.25 184 ARG A CA 1
ATOM 1380 C C . ARG A 1 184 ? 3.302 14.921 22.374 1.00 46.25 184 ARG A C 1
ATOM 1382 O O . ARG A 1 184 ? 3.339 16.122 22.160 1.00 46.25 184 ARG A O 1
ATOM 1389 N N . LEU A 1 185 ? 2.554 14.362 23.328 1.00 39.12 185 LEU A N 1
ATOM 1390 C CA . LEU A 1 185 ? 1.896 15.061 24.439 1.00 39.12 185 LEU A CA 1
ATOM 1391 C C . LEU A 1 185 ? 0.992 16.251 24.050 1.00 39.12 185 LEU A C 1
ATOM 1393 O O . LEU A 1 185 ? 1.207 17.357 24.534 1.00 39.12 185 LEU A O 1
ATOM 1397 N N . LEU A 1 186 ? -0.054 16.032 23.251 1.00 42.44 186 LEU A N 1
ATOM 1398 C CA . LEU A 1 186 ? -1.163 16.987 23.160 1.00 42.44 186 LEU A CA 1
ATOM 1399 C C . LEU A 1 186 ? -2.468 16.300 23.570 1.00 42.44 186 LEU A C 1
ATOM 1401 O O . LEU A 1 186 ? -2.905 15.303 23.004 1.00 42.44 186 LEU A O 1
ATOM 1405 N N . THR A 1 187 ? -3.043 16.813 24.651 1.00 42.88 187 THR A N 1
ATOM 1406 C CA . THR A 1 187 ? -4.215 16.312 25.377 1.00 42.88 187 THR A CA 1
ATOM 1407 C C . THR A 1 187 ? -5.543 16.660 24.694 1.00 42.88 187 THR A C 1
ATOM 1409 O O . THR A 1 187 ? -6.589 16.628 25.342 1.00 42.88 187 THR A O 1
ATOM 1412 N N . SER A 1 188 ? -5.539 16.984 23.396 1.00 47.28 188 SER A N 1
ATOM 1413 C CA . SER A 1 188 ? -6.753 17.335 22.660 1.00 47.28 188 SER A CA 1
ATOM 1414 C C . SER A 1 188 ? -6.744 16.775 21.235 1.00 47.28 188 SER A C 1
ATOM 1416 O O . SER A 1 188 ? -5.781 16.929 20.495 1.00 47.28 188 SER A O 1
ATOM 1418 N N . LEU A 1 189 ? -7.845 16.125 20.853 1.00 47.94 189 LEU A N 1
ATOM 1419 C CA . LEU A 1 189 ? -8.113 15.532 19.532 1.00 47.94 189 LEU A CA 1
ATOM 1420 C C . LEU A 1 189 ? -8.385 16.585 18.433 1.00 47.94 189 LEU A C 1
ATOM 1422 O O . LEU A 1 189 ? -9.015 16.267 17.429 1.00 47.94 189 LEU A O 1
ATOM 1426 N N . ALA A 1 190 ? -7.972 17.836 18.648 1.00 49.41 190 ALA A N 1
ATOM 1427 C CA . ALA A 1 190 ? -8.155 18.952 17.720 1.00 49.41 190 ALA A CA 1
ATOM 1428 C C . ALA A 1 190 ? -6.886 19.276 16.910 1.00 49.41 190 ALA A C 1
ATOM 1430 O O . ALA A 1 190 ? -6.922 20.170 16.070 1.00 49.41 190 ALA A O 1
ATOM 1431 N N . ASP A 1 191 ? -5.780 18.568 17.158 1.00 49.72 191 ASP A N 1
ATOM 1432 C CA . ASP A 1 191 ? -4.524 18.786 16.448 1.00 49.72 191 ASP A CA 1
ATOM 1433 C C . ASP A 1 191 ? -4.396 17.812 15.265 1.00 49.72 191 ASP A C 1
ATOM 1435 O O . ASP A 1 191 ? -4.216 16.605 15.439 1.00 49.72 191 ASP A O 1
ATOM 1439 N N . ASP A 1 192 ? -4.450 18.360 14.049 1.00 54.72 192 ASP A N 1
ATOM 1440 C CA . ASP A 1 192 ? -4.384 17.662 12.750 1.00 54.72 192 ASP A CA 1
ATOM 1441 C C . ASP A 1 192 ? -3.003 17.052 12.418 1.00 54.72 192 ASP A C 1
ATOM 1443 O O . ASP A 1 192 ? -2.738 16.669 11.281 1.00 54.72 192 ASP A O 1
ATOM 1447 N N . ASN A 1 193 ? -2.097 16.953 13.392 1.00 62.00 193 ASN A N 1
ATOM 1448 C CA . ASN A 1 193 ? -0.693 16.613 13.163 1.00 62.00 193 ASN A CA 1
ATOM 1449 C C . ASN A 1 193 ? -0.337 15.226 13.718 1.00 62.00 193 ASN A C 1
ATOM 1451 O O . ASN A 1 193 ? 0.563 15.111 14.552 1.00 62.00 193 ASN A O 1
ATOM 1455 N N . LEU A 1 194 ? -1.007 14.153 13.271 1.00 75.69 194 LEU A N 1
ATOM 1456 C CA . LEU A 1 194 ? -0.435 12.817 13.466 1.00 75.69 194 LEU A CA 1
ATOM 1457 C C . LEU A 1 194 ? 0.737 12.635 12.504 1.00 75.69 194 LEU A C 1
ATOM 1459 O O . LEU A 1 194 ? 0.687 13.020 11.337 1.00 75.69 194 LEU A O 1
ATOM 1463 N N . THR A 1 195 ? 1.804 12.021 13.003 1.00 86.81 195 THR A N 1
ATOM 1464 C CA . THR A 1 195 ? 2.883 11.546 12.139 1.00 86.81 195 THR A CA 1
ATOM 1465 C C . THR A 1 195 ? 2.573 10.114 11.749 1.00 86.81 195 THR A C 1
ATOM 1467 O O . THR A 1 195 ? 2.426 9.254 12.617 1.00 86.81 195 THR A O 1
ATOM 1470 N N . TRP A 1 196 ? 2.491 9.855 10.454 1.00 92.44 196 TRP A N 1
ATOM 1471 C CA . TRP A 1 196 ? 2.394 8.509 9.917 1.00 92.44 196 TRP A CA 1
ATOM 1472 C C . TRP A 1 196 ? 3.789 8.012 9.580 1.00 92.44 196 TRP A C 1
ATOM 1474 O O . TRP A 1 196 ? 4.449 8.574 8.709 1.00 92.44 196 TRP A O 1
ATOM 1484 N N . ASP A 1 197 ? 4.239 6.967 10.272 1.00 95.50 197 ASP A N 1
ATOM 1485 C CA . ASP A 1 197 ? 5.434 6.240 9.861 1.00 95.50 197 ASP A CA 1
ATOM 1486 C C . ASP A 1 197 ? 5.037 5.152 8.868 1.00 95.50 197 ASP A C 1
ATOM 1488 O O . ASP A 1 197 ? 4.137 4.347 9.131 1.00 95.50 197 ASP A O 1
ATOM 1492 N N . GLN A 1 198 ? 5.744 5.115 7.747 1.00 98.12 198 GLN A N 1
ATOM 1493 C CA . GLN A 1 198 ? 5.629 4.081 6.733 1.00 98.12 198 GLN A CA 1
ATOM 1494 C C . GLN A 1 198 ? 6.947 3.322 6.658 1.00 98.12 198 GLN A C 1
ATOM 1496 O O . GLN A 1 198 ? 8.016 3.935 6.598 1.00 98.12 198 GLN A O 1
ATOM 1501 N N . THR A 1 199 ? 6.880 1.994 6.645 1.00 98.50 199 THR A N 1
ATOM 1502 C CA . THR A 1 199 ? 8.053 1.139 6.449 1.00 98.50 199 THR A CA 1
ATOM 1503 C C . THR A 1 199 ? 7.767 0.070 5.404 1.00 98.50 199 THR A C 1
ATOM 1505 O O . THR A 1 199 ? 6.719 -0.580 5.427 1.00 98.50 199 THR A O 1
ATOM 1508 N N . VAL A 1 200 ? 8.722 -0.116 4.494 1.00 98.81 200 VAL A N 1
ATOM 1509 C CA . VAL A 1 200 ? 8.753 -1.222 3.536 1.00 98.81 200 VAL A CA 1
ATOM 1510 C C . VAL A 1 200 ? 9.963 -2.086 3.854 1.00 98.81 200 VAL A C 1
ATOM 1512 O O . VAL A 1 200 ? 11.087 -1.592 3.946 1.00 98.81 200 VAL A O 1
ATOM 1515 N N . THR A 1 201 ? 9.726 -3.377 4.058 1.00 98.88 201 THR A N 1
ATOM 1516 C CA . THR A 1 201 ? 10.742 -4.350 4.469 1.00 98.88 201 THR A CA 1
ATOM 1517 C C . THR A 1 201 ? 10.826 -5.483 3.456 1.00 98.88 201 THR A C 1
ATOM 1519 O O . THR A 1 201 ? 9.805 -6.085 3.140 1.00 98.88 201 THR A O 1
ATOM 1522 N N . LEU A 1 202 ? 12.034 -5.812 3.012 1.00 98.50 202 LEU A N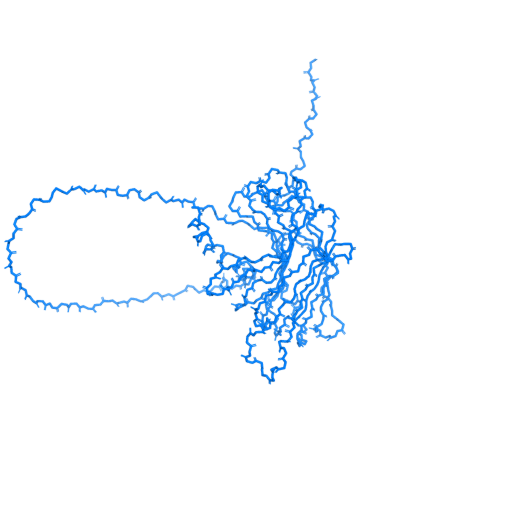 1
ATOM 1523 C CA . LEU A 1 202 ? 12.345 -6.975 2.180 1.00 98.50 202 LEU A CA 1
ATOM 1524 C C . LEU A 1 202 ? 13.293 -7.884 2.967 1.00 98.50 202 LEU A C 1
ATOM 1526 O O . LEU A 1 202 ? 14.293 -7.405 3.498 1.00 98.50 202 LEU A O 1
ATOM 1530 N N . ASP A 1 203 ? 12.953 -9.167 3.104 1.00 96.69 203 ASP A N 1
ATOM 1531 C CA . ASP A 1 203 ? 13.766 -10.170 3.815 1.00 96.69 203 ASP A CA 1
ATOM 1532 C C . ASP A 1 203 ? 14.231 -9.731 5.219 1.00 96.69 203 ASP A C 1
ATOM 1534 O O . ASP A 1 203 ? 15.360 -9.956 5.649 1.00 96.69 203 ASP A O 1
ATOM 1538 N N . GLY A 1 204 ? 13.342 -9.049 5.950 1.00 96.69 204 GLY A N 1
ATOM 1539 C CA . GLY A 1 204 ? 13.613 -8.539 7.298 1.00 96.69 204 GLY A CA 1
ATOM 1540 C C . GLY A 1 204 ? 14.444 -7.250 7.356 1.00 96.69 204 GLY A C 1
ATOM 1541 O O . GLY A 1 204 ? 14.609 -6.694 8.441 1.00 96.69 204 GLY A O 1
ATOM 1542 N N . LYS A 1 205 ? 14.920 -6.729 6.219 1.00 98.25 205 LYS A N 1
ATOM 1543 C CA . LYS A 1 205 ? 15.626 -5.447 6.122 1.00 98.25 205 LYS A CA 1
ATOM 1544 C C . LYS A 1 205 ? 14.681 -4.343 5.654 1.00 98.25 205 LYS A C 1
ATOM 1546 O O . LYS A 1 205 ? 13.990 -4.488 4.650 1.00 98.25 205 LYS A O 1
ATOM 1551 N N . VAL A 1 206 ? 14.681 -3.212 6.353 1.00 98.69 206 VAL A N 1
ATOM 1552 C CA . VAL A 1 206 ? 13.968 -2.010 5.900 1.00 98.69 206 VAL A CA 1
ATOM 1553 C C . VAL A 1 206 ? 14.660 -1.463 4.650 1.00 98.69 206 VAL A C 1
ATOM 1555 O O . VAL A 1 206 ? 15.856 -1.170 4.688 1.00 98.69 206 VAL A O 1
ATOM 1558 N N . ILE A 1 207 ? 13.909 -1.356 3.554 1.00 98.56 207 ILE A N 1
ATOM 1559 C CA . ILE A 1 207 ? 14.383 -0.863 2.250 1.00 98.56 207 ILE A CA 1
ATOM 1560 C C . ILE A 1 207 ? 13.820 0.513 1.892 1.00 98.56 207 ILE A C 1
ATOM 1562 O O . ILE A 1 207 ? 14.358 1.180 1.019 1.00 98.56 207 ILE A O 1
ATOM 1566 N N . SER A 1 208 ? 12.747 0.942 2.559 1.00 98.75 208 SER A N 1
ATOM 1567 C CA . SER A 1 208 ? 12.170 2.271 2.378 1.00 98.75 208 SER A CA 1
ATOM 1568 C C . SER A 1 208 ? 11.457 2.709 3.649 1.00 98.75 208 SER A C 1
ATOM 1570 O O . SER A 1 208 ? 10.776 1.909 4.301 1.00 98.75 208 SER A O 1
ATOM 1572 N N . THR A 1 209 ? 11.604 3.984 3.997 1.00 98.25 209 THR A N 1
ATOM 1573 C CA . THR A 1 209 ? 10.820 4.629 5.050 1.00 98.25 209 THR A CA 1
ATOM 1574 C C . THR A 1 209 ? 10.312 5.972 4.561 1.00 98.25 209 THR A C 1
ATOM 1576 O O . THR A 1 209 ? 10.985 6.646 3.783 1.00 98.25 209 THR A O 1
ATOM 1579 N N . LEU A 1 210 ? 9.131 6.368 5.024 1.00 97.56 210 LEU A N 1
ATOM 1580 C CA . LEU A 1 210 ? 8.591 7.696 4.767 1.00 97.56 210 LEU A CA 1
ATOM 1581 C C . LEU A 1 210 ? 7.786 8.156 5.977 1.00 97.56 210 LEU A C 1
ATOM 1583 O O . LEU A 1 210 ? 7.043 7.374 6.570 1.00 97.56 210 LEU A O 1
ATOM 1587 N N . GLN A 1 211 ? 7.934 9.428 6.330 1.00 94.38 211 GLN A N 1
ATOM 1588 C CA . GLN A 1 211 ? 7.076 10.092 7.301 1.00 94.38 211 GLN A CA 1
ATOM 1589 C C . GLN A 1 211 ? 6.200 11.104 6.582 1.00 94.38 211 GLN A C 1
ATOM 1591 O O . GLN A 1 211 ? 6.697 11.916 5.802 1.00 94.38 211 GLN A O 1
ATOM 1596 N N . SER A 1 212 ? 4.902 11.058 6.860 1.00 89.75 212 SER A N 1
ATOM 1597 C CA . SER A 1 212 ? 3.943 12.067 6.417 1.00 89.75 212 SER A CA 1
ATOM 1598 C C . SER A 1 212 ? 3.157 12.618 7.604 1.00 89.75 212 SER A C 1
ATOM 1600 O O . SER A 1 212 ? 3.143 12.036 8.694 1.00 89.75 212 SER A O 1
ATOM 1602 N N . TYR A 1 213 ? 2.538 13.776 7.394 1.00 86.38 213 TYR A N 1
ATOM 1603 C CA . TYR A 1 213 ? 1.773 14.490 8.408 1.00 86.38 213 TYR A CA 1
ATOM 1604 C C . TYR A 1 213 ? 0.333 14.618 7.926 1.00 86.38 213 TYR A C 1
ATOM 1606 O O . TYR A 1 213 ? 0.075 15.292 6.934 1.00 86.38 213 TYR A O 1
ATOM 1614 N N . ASP A 1 214 ? -0.583 13.967 8.633 1.00 82.62 214 ASP A N 1
ATOM 1615 C CA . ASP A 1 214 ? -2.020 14.024 8.378 1.00 82.62 214 ASP A CA 1
ATOM 1616 C C . ASP A 1 214 ? -2.771 13.877 9.701 1.00 82.62 214 ASP A C 1
ATOM 1618 O O . ASP A 1 214 ? -2.241 13.353 10.681 1.00 82.62 214 ASP A O 1
ATOM 1622 N N . GLY A 1 215 ? -4.035 14.290 9.728 1.00 74.44 215 GLY A N 1
ATOM 1623 C CA . GLY A 1 215 ? -4.898 14.050 10.878 1.00 74.44 215 GLY A CA 1
ATOM 1624 C C . GLY A 1 215 ? -5.212 12.559 11.086 1.00 74.44 215 GLY A C 1
ATOM 1625 O O . GLY A 1 215 ? -4.861 11.698 10.268 1.00 74.44 215 GLY A O 1
ATOM 1626 N N . PRO A 1 216 ? -5.927 12.219 12.173 1.00 74.81 216 PRO A N 1
ATOM 1627 C CA . PRO A 1 216 ? -6.537 10.902 12.308 1.00 74.81 216 PRO A CA 1
ATOM 1628 C C . PRO A 1 216 ? -7.402 10.597 11.081 1.00 74.81 216 PRO A C 1
ATOM 1630 O O . PRO A 1 216 ? -8.208 11.429 10.663 1.00 74.81 216 PRO A O 1
ATOM 1633 N N . LEU A 1 217 ? -7.275 9.388 10.524 1.00 85.94 217 LEU A N 1
ATOM 1634 C CA . LEU A 1 217 ? -8.061 8.943 9.368 1.00 85.94 217 LEU A CA 1
ATOM 1635 C C . LEU A 1 217 ? -9.501 8.592 9.775 1.00 85.94 217 LEU A C 1
ATOM 1637 O O . LEU A 1 217 ? -9.960 7.469 9.567 1.00 85.94 217 LEU A O 1
ATOM 1641 N N . LEU A 1 218 ? -10.207 9.542 10.396 1.00 88.06 218 LEU A N 1
ATOM 1642 C CA . LEU A 1 218 ? -11.619 9.433 10.756 1.00 88.06 218 LEU A CA 1
ATOM 1643 C C . LEU A 1 218 ? -12.437 9.169 9.501 1.00 88.06 218 LEU A C 1
ATOM 1645 O O . LEU A 1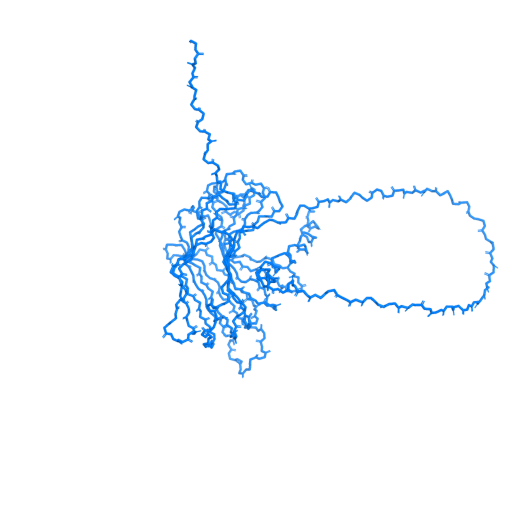 218 ? -12.240 9.833 8.481 1.00 88.06 218 LEU A O 1
ATOM 1649 N N . ASN A 1 219 ? -13.356 8.210 9.580 1.00 91.88 219 ASN A N 1
ATOM 1650 C CA . ASN A 1 219 ? -14.113 7.739 8.424 1.00 91.88 219 ASN A CA 1
ATOM 1651 C C . ASN A 1 219 ? -13.207 7.301 7.263 1.00 91.88 219 ASN A C 1
ATOM 1653 O O . ASN A 1 219 ? -13.554 7.452 6.091 1.00 91.88 219 ASN A O 1
ATOM 1657 N N . GLY A 1 220 ? -12.017 6.806 7.599 1.00 90.81 220 GLY A N 1
ATOM 1658 C CA . GLY A 1 220 ? -11.028 6.370 6.635 1.00 90.81 220 GLY A CA 1
ATOM 1659 C C . GLY A 1 220 ? -11.370 5.036 5.996 1.00 90.81 220 GLY A C 1
ATOM 1660 O O . GLY A 1 220 ? -12.266 4.300 6.425 1.00 90.81 220 GLY A O 1
ATOM 1661 N N . GLY A 1 221 ? -10.614 4.740 4.953 1.00 95.44 221 GLY A N 1
ATOM 1662 C CA . GLY A 1 221 ? -10.655 3.487 4.232 1.00 95.44 221 GLY A CA 1
ATOM 1663 C C . GLY A 1 221 ? -9.265 2.905 4.028 1.00 95.44 221 GLY A C 1
ATOM 1664 O O . GLY A 1 221 ? -8.243 3.548 4.277 1.00 95.44 221 GLY A O 1
ATOM 1665 N N . PHE A 1 222 ? -9.262 1.670 3.557 1.00 97.81 222 PHE A N 1
ATOM 1666 C CA . PHE A 1 222 ? -8.080 0.903 3.198 1.00 97.81 222 PHE A CA 1
ATOM 1667 C C . PHE A 1 222 ? -8.327 0.300 1.824 1.00 97.81 222 PHE A C 1
ATOM 1669 O O . PHE A 1 222 ? -9.413 -0.228 1.582 1.00 97.81 222 PHE A O 1
ATOM 1676 N N . GLY A 1 223 ? -7.352 0.335 0.927 1.00 97.56 223 GLY A N 1
ATOM 1677 C CA . GLY A 1 223 ? -7.553 -0.274 -0.378 1.00 97.56 223 GLY A CA 1
ATOM 1678 C C . GLY A 1 223 ? -6.315 -0.356 -1.241 1.00 97.56 223 GLY A C 1
ATOM 1679 O O . GLY A 1 223 ? -5.253 0.147 -0.883 1.00 97.56 223 GLY A O 1
ATOM 1680 N N . THR A 1 224 ? -6.484 -1.020 -2.377 1.00 98.12 224 THR A N 1
ATOM 1681 C CA . THR A 1 224 ? -5.457 -1.225 -3.398 1.00 98.12 224 THR A CA 1
ATOM 1682 C C . THR A 1 224 ? -5.750 -0.384 -4.633 1.00 98.12 224 THR A C 1
ATOM 1684 O O . THR A 1 224 ? -6.915 -0.164 -4.968 1.00 98.12 224 THR A O 1
ATOM 1687 N N . GLY A 1 225 ? -4.706 -0.025 -5.369 1.00 95.62 225 GLY A N 1
ATOM 1688 C CA . GLY A 1 225 ? -4.798 0.587 -6.684 1.00 95.62 225 GLY A CA 1
ATOM 1689 C C . GLY A 1 225 ? -3.829 -0.062 -7.662 1.00 95.62 225 GLY A C 1
ATOM 1690 O O . GLY A 1 225 ? -2.714 -0.442 -7.315 1.00 95.62 225 GLY A O 1
ATOM 1691 N N . THR A 1 226 ? -4.291 -0.213 -8.896 1.00 97.12 226 THR A N 1
ATOM 1692 C CA . THR A 1 226 ? -3.464 -0.544 -10.055 1.00 97.12 226 THR A CA 1
ATOM 1693 C C . THR A 1 226 ? -3.677 0.582 -11.045 1.00 97.12 226 THR A C 1
ATOM 1695 O O . THR A 1 226 ? -4.704 0.624 -11.721 1.00 97.12 226 THR A O 1
ATOM 1698 N N . GLU A 1 227 ? -2.756 1.529 -11.056 1.00 94.81 227 GLU A N 1
ATOM 1699 C CA . GLU A 1 227 ? -2.893 2.802 -11.748 1.00 94.81 227 GLU A CA 1
ATOM 1700 C C . GLU A 1 227 ? -1.962 2.841 -12.948 1.00 94.81 227 GLU A C 1
ATOM 1702 O O . GLU A 1 227 ? -0.755 2.661 -12.822 1.00 94.81 227 GLU A O 1
ATOM 1707 N N . CYS A 1 228 ? -2.533 3.081 -14.118 1.00 93.56 228 CYS A N 1
ATOM 1708 C CA . CYS A 1 228 ? -1.815 3.148 -15.371 1.00 93.56 228 CYS A CA 1
ATOM 1709 C C . CYS A 1 228 ? -1.973 4.539 -15.966 1.00 93.56 228 CYS A C 1
ATOM 1711 O O . CYS A 1 228 ? -3.024 4.865 -16.531 1.00 93.56 228 CYS A O 1
ATOM 1713 N N . GLN A 1 229 ? -0.930 5.354 -15.831 1.00 90.31 229 GLN A N 1
ATOM 1714 C CA . GLN A 1 229 ? -0.969 6.742 -16.259 1.00 90.31 229 GLN A CA 1
ATOM 1715 C C . GLN A 1 229 ? -0.757 6.856 -17.766 1.00 90.31 229 GLN A C 1
ATOM 1717 O O . GLN A 1 229 ? 0.125 6.211 -18.337 1.00 90.31 229 GLN A O 1
ATOM 1722 N N . SER A 1 230 ? -1.551 7.708 -18.422 1.00 87.25 230 SER A N 1
ATOM 1723 C CA . SER A 1 230 ? -1.338 8.055 -19.834 1.00 87.25 230 SER A CA 1
ATOM 1724 C C . SER A 1 230 ? -1.248 6.807 -20.755 1.00 87.25 230 SER A C 1
ATOM 1726 O O . SER A 1 230 ? -2.233 6.085 -20.957 1.00 87.25 230 SER A O 1
ATOM 1728 N N . ASP A 1 231 ? -0.092 6.542 -21.367 1.00 86.31 231 ASP A N 1
ATOM 1729 C CA . ASP A 1 231 ? 0.162 5.450 -22.314 1.00 86.31 231 ASP A CA 1
ATOM 1730 C C . ASP A 1 231 ? 0.858 4.233 -21.689 1.00 86.31 231 ASP A C 1
ATOM 1732 O O . ASP A 1 231 ? 1.410 3.412 -22.427 1.00 86.31 231 ASP A O 1
ATOM 1736 N N . CYS A 1 232 ? 0.808 4.086 -20.359 1.00 88.69 232 CYS A N 1
ATOM 1737 C CA . CYS A 1 232 ? 1.443 2.975 -19.655 1.00 88.69 232 CYS A CA 1
ATOM 1738 C C . CYS A 1 232 ? 1.041 1.593 -20.213 1.00 88.69 232 CYS A C 1
ATOM 1740 O O . CYS A 1 232 ? -0.048 1.381 -20.763 1.00 88.69 232 CYS A O 1
ATOM 1742 N N . THR A 1 233 ? 1.935 0.621 -20.033 1.00 92.12 233 THR A N 1
ATOM 1743 C CA . THR A 1 233 ? 1.619 -0.795 -20.235 1.00 92.12 233 THR A CA 1
ATOM 1744 C C . THR A 1 233 ? 1.058 -1.329 -18.919 1.00 92.12 233 THR A C 1
ATOM 1746 O O . THR A 1 233 ? 1.786 -1.380 -17.936 1.00 92.12 233 THR A O 1
ATOM 1749 N N . GLY A 1 234 ? -0.231 -1.683 -18.879 1.00 93.38 234 GLY A N 1
ATOM 1750 C CA . GLY A 1 234 ? -0.889 -2.141 -17.647 1.00 93.38 234 GLY A CA 1
ATOM 1751 C C . GLY A 1 234 ? -0.337 -3.467 -17.112 1.00 93.38 234 GLY A C 1
ATOM 1752 O O . GLY A 1 234 ? 0.360 -4.197 -17.817 1.00 93.38 234 GLY A O 1
ATOM 1753 N N . SER A 1 235 ? -0.676 -3.796 -15.863 1.00 95.25 235 SER A N 1
ATOM 1754 C CA . SER A 1 235 ? -0.177 -5.012 -15.213 1.00 95.25 235 SER A CA 1
ATOM 1755 C C . SER A 1 235 ? -0.615 -6.288 -15.944 1.00 95.25 235 SER A C 1
ATOM 1757 O O . SER A 1 235 ? -1.768 -6.419 -16.364 1.00 95.25 235 SER A O 1
ATOM 1759 N N . THR A 1 236 ? 0.312 -7.241 -16.061 1.00 94.75 236 THR A N 1
ATOM 1760 C CA . THR A 1 236 ? 0.095 -8.570 -16.669 1.00 94.75 236 THR A CA 1
ATOM 1761 C C . THR A 1 236 ? 0.074 -9.701 -15.640 1.00 94.75 236 THR A C 1
ATOM 1763 O O . THR A 1 236 ? -0.354 -10.811 -15.946 1.00 94.75 236 THR A O 1
ATOM 1766 N N . SER A 1 237 ? 0.480 -9.418 -14.400 1.00 96.62 237 SER A N 1
ATOM 1767 C CA . SER A 1 237 ? 0.539 -10.394 -13.313 1.00 96.62 237 SER A CA 1
ATOM 1768 C C . SER A 1 237 ? -0.550 -10.171 -12.266 1.00 96.62 237 SER A C 1
ATOM 1770 O O . SER A 1 237 ? -0.992 -9.047 -12.022 1.00 96.62 237 SER A O 1
ATOM 1772 N N . VAL A 1 238 ? -0.949 -11.261 -11.605 1.00 97.94 238 VAL A N 1
ATOM 1773 C CA . VAL A 1 238 ? -1.782 -11.202 -10.398 1.00 97.94 238 VAL A CA 1
ATOM 1774 C C . VAL A 1 238 ? -0.958 -10.636 -9.247 1.00 97.94 238 VAL A C 1
ATOM 1776 O O . VAL A 1 238 ? 0.088 -11.183 -8.899 1.00 97.94 238 VAL A O 1
ATOM 1779 N N . GLN A 1 239 ? -1.487 -9.601 -8.610 1.00 98.44 239 GLN A N 1
ATOM 1780 C CA . GLN A 1 239 ? -0.929 -9.012 -7.398 1.00 98.44 239 GLN A CA 1
ATOM 1781 C C . GLN A 1 239 ? -1.484 -9.741 -6.182 1.00 98.44 239 GLN A C 1
ATOM 1783 O O . GLN A 1 239 ? -2.691 -9.988 -6.104 1.00 98.44 239 GLN A O 1
ATOM 1788 N N . LYS A 1 240 ? -0.626 -10.077 -5.218 1.00 98.81 240 LYS A N 1
ATOM 1789 C CA . LYS A 1 240 ? -1.019 -10.831 -4.025 1.00 98.81 240 LYS A CA 1
ATOM 1790 C C . LYS A 1 240 ? -0.703 -10.041 -2.770 1.00 98.81 240 LYS A C 1
ATOM 1792 O O . LYS A 1 240 ? 0.446 -9.691 -2.527 1.00 98.81 240 LYS A O 1
ATOM 1797 N N . TYR A 1 241 ? -1.712 -9.854 -1.934 1.00 98.81 241 TYR A N 1
ATOM 1798 C CA . TYR A 1 241 ? -1.563 -9.324 -0.588 1.00 98.81 241 TYR A CA 1
ATOM 1799 C C . TYR A 1 241 ? -1.929 -10.421 0.406 1.00 98.81 241 TYR A C 1
ATOM 1801 O O . TYR A 1 241 ? -2.954 -11.088 0.254 1.00 98.81 241 TYR A O 1
ATOM 1809 N N . THR A 1 242 ? -1.079 -10.658 1.398 1.00 98.88 242 THR A N 1
ATOM 1810 C CA . THR A 1 242 ? -1.292 -11.691 2.417 1.00 98.88 242 THR A CA 1
ATOM 1811 C C . THR A 1 242 ? -1.022 -11.160 3.813 1.00 98.88 242 THR A C 1
ATOM 1813 O O . THR A 1 242 ? -0.276 -10.194 3.996 1.00 98.88 242 THR A O 1
ATOM 1816 N N . ASN A 1 243 ? -1.626 -11.813 4.809 1.00 98.62 243 ASN A N 1
ATOM 1817 C CA . ASN A 1 243 ? -1.470 -11.465 6.223 1.00 98.62 243 ASN A CA 1
ATOM 1818 C C . ASN A 1 243 ? -1.786 -9.987 6.499 1.00 98.62 243 ASN A C 1
ATOM 1820 O O . ASN A 1 243 ? -1.078 -9.313 7.250 1.00 98.62 243 ASN A O 1
ATOM 1824 N N . THR A 1 244 ? -2.832 -9.469 5.855 1.00 98.88 244 THR A N 1
ATOM 1825 C CA . THR A 1 244 ? -3.247 -8.086 6.040 1.00 98.88 244 THR A CA 1
ATOM 1826 C C . THR A 1 244 ? -3.870 -7.927 7.421 1.00 98.88 244 THR A C 1
ATOM 1828 O O . THR A 1 244 ? -4.716 -8.725 7.823 1.00 98.88 244 THR A O 1
ATOM 1831 N N . THR A 1 245 ? -3.464 -6.888 8.145 1.00 98.81 245 THR A N 1
ATOM 1832 C CA . THR A 1 245 ? -4.052 -6.486 9.427 1.00 98.81 245 THR A CA 1
ATOM 1833 C C . THR A 1 245 ? -4.380 -5.004 9.380 1.00 98.81 245 THR A C 1
ATOM 1835 O O . THR A 1 245 ? -3.543 -4.212 8.955 1.00 98.81 245 THR A O 1
ATOM 1838 N N . ILE A 1 246 ? -5.572 -4.630 9.838 1.00 98.56 246 ILE A N 1
ATOM 1839 C CA . ILE A 1 246 ? -6.033 -3.245 9.956 1.00 98.56 246 ILE A CA 1
ATOM 1840 C C . ILE A 1 246 ? -6.495 -3.038 11.395 1.00 98.56 246 ILE A C 1
ATOM 1842 O O . ILE A 1 246 ? -7.355 -3.770 11.886 1.00 98.56 246 ILE A O 1
ATOM 1846 N N . VAL A 1 247 ? -5.931 -2.042 12.069 1.00 97.75 247 VAL A N 1
ATOM 1847 C CA . VAL A 1 247 ? -6.264 -1.682 13.447 1.00 97.75 247 VAL A CA 1
ATOM 1848 C C . VAL A 1 247 ? -6.994 -0.350 13.445 1.00 97.75 247 VAL A C 1
ATOM 1850 O O . VAL A 1 247 ? -6.506 0.658 12.923 1.00 97.75 247 VAL A O 1
ATOM 1853 N N . LEU A 1 248 ? -8.167 -0.354 14.062 1.00 96.25 248 LEU A N 1
ATOM 1854 C CA . LEU A 1 248 ? -8.998 0.817 14.265 1.00 96.25 248 LEU A CA 1
ATOM 1855 C C . LEU A 1 248 ? -8.769 1.406 15.660 1.00 96.25 248 LEU A C 1
ATOM 1857 O O . LEU A 1 248 ? -8.452 0.707 16.627 1.00 96.25 248 LEU A O 1
ATOM 1861 N N . GLN A 1 249 ? -8.969 2.714 15.787 1.00 94.12 249 GLN A N 1
ATOM 1862 C CA . GLN A 1 249 ? -8.880 3.416 17.065 1.00 94.12 249 GLN A CA 1
ATOM 1863 C C . GLN A 1 249 ? -9.921 2.884 18.067 1.00 94.12 249 GLN A C 1
ATOM 1865 O O . GLN A 1 249 ? -9.601 2.580 19.223 1.00 94.12 249 GLN A O 1
ATOM 1870 N N . SER A 1 250 ? -11.152 2.700 17.591 1.00 94.25 250 SER A N 1
ATOM 1871 C CA . SER A 1 250 ? -12.291 2.125 18.307 1.00 94.25 250 SER A CA 1
ATOM 1872 C C . SER A 1 250 ? -12.901 1.000 17.477 1.00 94.25 250 SER A C 1
ATOM 1874 O O . SER A 1 250 ? -12.817 1.020 16.252 1.00 94.25 250 SER A O 1
ATOM 1876 N N . ALA A 1 251 ? -13.516 0.020 18.141 1.00 97.88 251 ALA A N 1
ATOM 1877 C CA . ALA A 1 251 ? -14.136 -1.102 17.450 1.00 97.88 251 ALA A CA 1
ATOM 1878 C C . ALA A 1 251 ? -15.266 -0.633 16.518 1.00 97.88 251 ALA A C 1
ATOM 1880 O O . ALA A 1 251 ? -16.151 0.116 16.933 1.00 97.88 251 ALA A O 1
ATOM 1881 N N . ASP A 1 252 ? -15.246 -1.119 15.281 1.00 98.06 252 ASP A N 1
ATOM 1882 C CA . ASP A 1 252 ? -16.326 -0.984 14.310 1.00 98.06 252 ASP A CA 1
ATOM 1883 C C . ASP A 1 252 ? -16.657 -2.379 13.757 1.00 98.06 252 ASP A C 1
ATOM 1885 O O . ASP A 1 252 ? -16.033 -2.826 12.789 1.00 98.06 252 ASP A O 1
ATOM 1889 N N . PRO A 1 253 ? -17.635 -3.093 14.346 1.00 98.00 253 PRO A N 1
ATOM 1890 C CA . PRO A 1 253 ? -18.009 -4.435 13.903 1.00 98.00 253 PRO A CA 1
ATOM 1891 C C . PRO A 1 253 ? -18.644 -4.457 12.505 1.00 98.00 253 PRO A C 1
ATOM 1893 O O . PRO A 1 253 ? -18.823 -5.531 11.937 1.00 98.00 253 PRO A O 1
ATOM 1896 N N . LYS A 1 254 ? -19.007 -3.296 11.941 1.00 97.62 254 LYS A N 1
ATOM 1897 C CA . LYS A 1 254 ? -19.617 -3.186 10.612 1.00 97.62 254 LYS A CA 1
ATOM 1898 C C . LYS A 1 254 ? -18.598 -2.849 9.530 1.00 97.62 254 LYS A C 1
ATOM 1900 O O . LYS A 1 254 ? -18.981 -2.838 8.360 1.00 97.62 254 LYS A O 1
ATOM 1905 N N . PHE A 1 255 ? -17.326 -2.636 9.864 1.00 97.69 255 PHE A N 1
ATOM 1906 C CA . PHE A 1 255 ? -16.317 -2.250 8.879 1.00 97.69 255 PHE A CA 1
ATOM 1907 C C . PHE A 1 255 ? -16.198 -3.261 7.726 1.00 97.69 255 PHE A C 1
ATOM 1909 O O . PHE A 1 255 ? -16.162 -2.858 6.567 1.00 97.69 255 PHE A O 1
ATOM 1916 N N . SER A 1 256 ? -16.267 -4.569 7.996 1.00 97.19 256 SER A N 1
ATOM 1917 C CA . SER A 1 256 ? -16.248 -5.609 6.947 1.00 97.19 256 SER A CA 1
ATOM 1918 C C . SER A 1 256 ? -17.398 -5.496 5.941 1.00 97.19 256 SER A C 1
ATOM 1920 O O . SER A 1 256 ? -17.235 -5.846 4.775 1.00 97.19 256 SER A O 1
ATOM 1922 N N . SER A 1 257 ? -18.552 -4.959 6.351 1.00 96.88 257 SER A N 1
ATOM 1923 C CA . SER A 1 257 ? -19.712 -4.778 5.467 1.00 96.88 257 SER A CA 1
ATOM 1924 C C . SER A 1 257 ? -19.518 -3.682 4.415 1.00 96.88 257 SER A C 1
ATOM 1926 O O . SER A 1 257 ? -20.308 -3.582 3.479 1.00 96.88 257 SER A O 1
ATOM 1928 N N . THR A 1 258 ? -18.459 -2.880 4.552 1.00 96.81 258 THR A N 1
ATOM 1929 C CA . THR A 1 258 ? -18.085 -1.830 3.594 1.00 96.81 258 THR A CA 1
ATOM 1930 C C . THR A 1 258 ? -17.253 -2.354 2.424 1.00 96.81 258 THR A C 1
ATOM 1932 O O . THR A 1 258 ? -16.942 -1.593 1.512 1.00 96.81 258 THR A O 1
ATOM 1935 N N . LEU A 1 259 ? -16.897 -3.643 2.434 1.00 97.25 259 LEU A N 1
ATOM 1936 C CA . LEU A 1 259 ? -16.053 -4.249 1.416 1.00 97.25 259 LEU A CA 1
ATOM 1937 C C . LEU A 1 259 ? -16.635 -4.083 0.006 1.00 97.25 259 LEU A C 1
ATOM 1939 O O . LEU A 1 259 ? -17.694 -4.621 -0.325 1.00 97.25 259 LEU A O 1
ATOM 1943 N N . GLY A 1 260 ? -15.868 -3.415 -0.848 1.00 96.31 260 GLY A N 1
ATOM 1944 C CA . GLY A 1 260 ? -16.029 -3.415 -2.292 1.00 96.31 260 GLY A CA 1
ATOM 1945 C C . GLY A 1 260 ? -14.905 -4.183 -2.983 1.00 96.31 260 GLY A C 1
ATOM 1946 O O . GLY A 1 260 ? -13.743 -4.130 -2.579 1.00 96.31 260 GLY A O 1
ATOM 1947 N N . LYS A 1 261 ? -15.267 -4.912 -4.040 1.00 96.44 261 LYS A N 1
ATOM 1948 C CA . LYS A 1 261 ? -14.339 -5.681 -4.874 1.00 96.44 261 LYS A CA 1
ATOM 1949 C C . LYS A 1 261 ? -14.605 -5.382 -6.341 1.00 96.44 261 LYS A C 1
ATOM 1951 O O . LYS A 1 261 ? -15.745 -5.491 -6.793 1.00 96.44 261 LYS A O 1
ATOM 1956 N N . GLY A 1 262 ? -13.553 -5.036 -7.073 1.00 94.62 262 GLY A N 1
ATOM 1957 C CA . GLY A 1 262 ? -13.572 -4.982 -8.529 1.00 94.62 262 GLY A CA 1
ATOM 1958 C C . GLY A 1 262 ? -13.723 -6.372 -9.153 1.00 94.62 262 GLY A C 1
ATOM 1959 O O . GLY A 1 262 ? -13.551 -7.402 -8.496 1.00 94.62 262 GLY A O 1
ATOM 1960 N N . THR A 1 263 ? -14.041 -6.406 -10.445 1.00 93.94 263 THR A N 1
ATOM 1961 C CA . THR A 1 263 ? -14.167 -7.652 -11.213 1.00 93.94 263 THR A CA 1
ATOM 1962 C C . THR A 1 263 ? -12.891 -8.490 -11.115 1.00 93.94 263 THR A C 1
ATOM 1964 O O . THR A 1 263 ? -11.795 -7.974 -11.299 1.00 93.94 263 THR A O 1
ATOM 1967 N N . GLY A 1 264 ? -13.035 -9.787 -10.832 1.00 95.69 264 GLY A N 1
ATOM 1968 C CA . GLY A 1 264 ? -11.917 -10.734 -10.750 1.00 95.69 264 GLY A CA 1
ATOM 1969 C C . GLY A 1 264 ? -11.110 -10.686 -9.448 1.00 95.69 264 GLY A C 1
ATOM 1970 O O . GLY A 1 264 ? -10.258 -11.547 -9.251 1.00 95.69 264 GLY A O 1
ATOM 1971 N N . VAL A 1 265 ? -11.389 -9.746 -8.536 1.00 98.06 265 VAL A N 1
ATOM 1972 C CA . VAL A 1 265 ? -10.741 -9.712 -7.217 1.00 98.06 265 VAL A CA 1
ATOM 1973 C C . VAL A 1 265 ? -11.211 -10.892 -6.370 1.00 98.06 265 VAL A C 1
ATOM 1975 O O . VAL A 1 265 ? -12.403 -11.040 -6.074 1.00 98.06 265 VAL A O 1
ATOM 1978 N N . VAL A 1 266 ? -10.255 -11.703 -5.923 1.00 98.38 266 VAL A N 1
ATOM 1979 C CA . VAL A 1 266 ? -10.482 -12.827 -5.008 1.00 98.38 266 VAL A CA 1
ATOM 1980 C C . VAL A 1 266 ? -9.878 -12.469 -3.661 1.00 98.38 266 VAL A C 1
ATOM 1982 O O . VAL A 1 266 ? -8.714 -12.098 -3.583 1.00 98.38 266 VAL A O 1
ATOM 1985 N N . ALA A 1 267 ? -10.655 -12.569 -2.588 1.00 98.25 267 ALA A N 1
ATOM 1986 C CA . ALA A 1 267 ? -10.170 -12.291 -1.243 1.00 98.25 267 ALA A CA 1
ATOM 1987 C C . ALA A 1 267 ? -10.807 -13.247 -0.239 1.00 98.25 267 ALA A C 1
ATOM 1989 O O . ALA A 1 267 ? -11.961 -13.646 -0.422 1.00 98.25 267 ALA A O 1
ATOM 1990 N N . SER A 1 268 ? -10.058 -13.594 0.806 1.00 98.50 268 SER A N 1
ATOM 1991 C CA . SER A 1 268 ? -10.592 -14.297 1.969 1.00 98.50 268 SER A CA 1
ATOM 1992 C C . SER A 1 268 ? -11.566 -13.409 2.738 1.00 98.50 268 SER A C 1
ATOM 1994 O O . SER A 1 268 ? -11.546 -12.181 2.606 1.00 98.50 268 SER A O 1
ATOM 1996 N N . ASP A 1 269 ? -12.355 -14.026 3.612 1.00 97.50 269 ASP A N 1
ATOM 1997 C CA . ASP A 1 269 ? -13.172 -13.280 4.559 1.00 97.50 269 ASP A CA 1
ATOM 1998 C C . ASP A 1 269 ? -12.308 -12.403 5.471 1.00 97.50 269 ASP A C 1
ATOM 2000 O O . ASP A 1 269 ? -11.148 -12.709 5.771 1.00 97.50 269 ASP A O 1
ATOM 2004 N N . MET A 1 270 ? -12.905 -11.294 5.897 1.00 97.12 270 MET A N 1
ATOM 2005 C CA . MET A 1 270 ? -12.328 -10.378 6.867 1.00 97.12 270 MET A CA 1
ATOM 2006 C C . MET A 1 270 ? -12.833 -10.769 8.254 1.00 97.12 270 MET A C 1
ATOM 2008 O O . MET A 1 270 ? -14.044 -10.798 8.486 1.00 97.12 270 MET A O 1
ATOM 2012 N N . VAL A 1 271 ? -11.919 -11.082 9.169 1.00 98.12 271 VAL A N 1
ATOM 2013 C CA . VAL A 1 271 ? -12.255 -11.615 10.497 1.00 98.12 271 VAL A CA 1
ATOM 2014 C C . VAL A 1 271 ? -11.724 -10.717 11.607 1.00 98.12 271 VAL A C 1
ATOM 2016 O O . VAL A 1 271 ? -10.763 -9.974 11.423 1.00 98.12 271 VAL A O 1
ATOM 2019 N N . THR A 1 272 ? -12.364 -10.772 12.770 1.00 98.44 272 THR A N 1
ATOM 2020 C CA . THR A 1 272 ? -11.972 -10.008 13.958 1.00 98.44 272 THR A CA 1
ATOM 2021 C C . THR A 1 272 ? -12.203 -10.846 15.210 1.00 98.44 272 THR A C 1
ATOM 2023 O O . THR A 1 272 ? -13.209 -11.547 15.314 1.00 98.44 272 THR A O 1
ATOM 2026 N N . ALA A 1 273 ? -11.264 -10.786 16.155 1.00 97.69 273 ALA A N 1
ATOM 2027 C CA . ALA A 1 273 ? -11.355 -11.479 17.444 1.00 97.69 273 ALA A CA 1
ATOM 2028 C C . ALA A 1 273 ? -11.729 -10.537 18.603 1.00 97.69 273 ALA A C 1
ATOM 2030 O O . ALA A 1 273 ? -12.080 -10.997 19.685 1.00 97.69 273 ALA A O 1
ATOM 2031 N N . ASP A 1 274 ? -11.664 -9.223 18.383 1.00 97.75 274 ASP A N 1
ATOM 2032 C CA . ASP A 1 274 ? -11.814 -8.177 19.400 1.00 97.75 274 ASP A CA 1
ATOM 2033 C C . ASP A 1 274 ? -13.023 -7.263 19.125 1.00 97.75 274 ASP A C 1
ATOM 2035 O O . ASP A 1 274 ? -13.057 -6.096 19.519 1.00 97.75 274 ASP A O 1
ATOM 2039 N N . GLY A 1 275 ? -14.038 -7.804 18.445 1.00 97.00 275 GLY A N 1
ATOM 2040 C CA . GLY A 1 275 ? -15.309 -7.119 18.202 1.00 97.00 275 GLY A CA 1
ATOM 2041 C C . GLY A 1 275 ? -15.253 -6.031 17.127 1.00 97.00 275 GLY A C 1
ATOM 2042 O O . GLY A 1 275 ? -16.142 -5.182 17.081 1.00 97.00 275 GLY A O 1
ATOM 2043 N N . GLY A 1 276 ? -14.239 -6.054 16.260 1.00 98.00 276 GLY A N 1
ATOM 2044 C CA . GLY A 1 276 ? -14.082 -5.120 15.146 1.00 98.00 276 GLY A CA 1
ATOM 2045 C C . GLY A 1 276 ? -13.054 -4.024 15.394 1.00 98.00 276 GLY A C 1
ATOM 2046 O O . GLY A 1 276 ? -13.108 -2.999 14.717 1.00 98.00 276 GLY A O 1
ATOM 2047 N N . LYS A 1 277 ? -12.143 -4.194 16.361 1.00 97.88 277 LYS A N 1
ATOM 2048 C CA . LYS A 1 277 ? -11.031 -3.258 16.574 1.00 97.88 277 LYS A CA 1
ATOM 2049 C C . LYS A 1 277 ? -9.819 -3.621 15.718 1.00 97.88 277 LYS A C 1
ATOM 2051 O O . LYS A 1 277 ? -9.213 -2.732 15.129 1.00 97.88 277 LYS A O 1
ATOM 2056 N N . THR A 1 278 ? -9.525 -4.905 15.586 1.00 98.56 278 THR A N 1
ATOM 2057 C CA . THR A 1 278 ? -8.498 -5.455 14.708 1.00 98.56 278 THR A CA 1
ATOM 2058 C C . THR A 1 278 ? -9.158 -6.373 13.698 1.00 98.56 278 THR A C 1
ATOM 2060 O O . THR A 1 278 ? -9.862 -7.319 14.060 1.00 98.56 278 THR A O 1
ATOM 2063 N N . TRP A 1 279 ? -8.911 -6.097 12.425 1.00 98.62 279 TRP A N 1
ATOM 2064 C CA . TRP A 1 279 ? -9.394 -6.885 11.305 1.00 98.62 279 TRP A CA 1
ATOM 2065 C C . TRP A 1 279 ? -8.229 -7.552 10.599 1.00 98.62 279 TRP A C 1
ATOM 2067 O O . TRP A 1 279 ? -7.224 -6.900 10.317 1.00 98.62 279 TRP A O 1
ATOM 2077 N N . THR A 1 280 ? -8.372 -8.835 10.291 1.00 98.69 280 THR A N 1
ATOM 2078 C CA . THR A 1 280 ? -7.384 -9.591 9.525 1.00 98.69 280 THR A CA 1
ATOM 2079 C C . THR A 1 280 ? -7.994 -10.142 8.245 1.00 98.69 280 THR A C 1
ATOM 2081 O O . THR A 1 280 ? -9.167 -10.519 8.199 1.00 98.69 280 THR A O 1
ATOM 2084 N N . ILE A 1 281 ? -7.186 -10.157 7.186 1.00 98.75 281 ILE A N 1
ATOM 2085 C CA . ILE A 1 281 ? -7.525 -10.717 5.877 1.00 98.75 281 ILE A CA 1
ATOM 2086 C C . ILE A 1 281 ? -6.341 -11.591 5.468 1.00 98.75 281 ILE A C 1
ATOM 2088 O O . ILE A 1 281 ? -5.207 -11.120 5.367 1.00 98.75 281 ILE A O 1
ATOM 2092 N N . ALA A 1 282 ? -6.587 -12.883 5.272 1.00 98.75 282 ALA A N 1
ATOM 2093 C CA . ALA A 1 282 ? -5.526 -13.842 4.985 1.00 98.75 282 ALA A CA 1
ATOM 2094 C C . ALA A 1 282 ? -4.940 -13.646 3.580 1.00 98.75 282 ALA A C 1
ATOM 2096 O O . ALA A 1 282 ? -3.722 -13.709 3.410 1.00 98.75 282 ALA A O 1
ATOM 2097 N N . SER A 1 283 ? -5.793 -13.401 2.580 1.00 98.69 283 SER A N 1
ATOM 2098 C CA . SER A 1 283 ? -5.366 -13.221 1.193 1.00 98.69 283 SER A CA 1
ATOM 2099 C C . SER A 1 283 ? -6.283 -12.277 0.424 1.00 98.69 283 SER A C 1
ATOM 2101 O O . SER A 1 283 ? -7.504 -12.371 0.527 1.00 98.69 283 SER A O 1
ATOM 2103 N N . ILE A 1 284 ? -5.680 -11.413 -0.387 1.00 98.81 284 ILE A N 1
ATOM 2104 C CA . ILE A 1 284 ? -6.316 -10.601 -1.424 1.00 98.81 284 ILE A CA 1
ATOM 2105 C C . ILE A 1 284 ? -5.512 -10.812 -2.709 1.00 98.81 284 ILE A C 1
ATOM 2107 O O . ILE A 1 284 ? -4.282 -10.756 -2.694 1.00 98.81 284 ILE A O 1
ATOM 2111 N N . GLN A 1 285 ? -6.194 -11.055 -3.821 1.00 98.75 285 GLN A N 1
ATOM 2112 C CA . GLN A 1 285 ? -5.608 -11.190 -5.148 1.00 98.75 285 GLN A CA 1
ATOM 2113 C C . GLN A 1 285 ? -6.281 -10.207 -6.095 1.00 98.75 285 GLN A C 1
ATOM 2115 O O . GLN A 1 285 ? -7.502 -10.258 -6.280 1.00 98.75 285 GLN A O 1
ATOM 2120 N N . ILE A 1 286 ? -5.482 -9.326 -6.691 1.00 98.44 286 ILE A N 1
ATOM 2121 C CA . ILE A 1 286 ? -5.938 -8.389 -7.716 1.00 98.44 286 ILE A CA 1
ATOM 2122 C C . ILE A 1 286 ? -5.517 -8.954 -9.076 1.00 98.44 286 ILE A C 1
ATOM 2124 O O . ILE A 1 286 ? -4.333 -9.261 -9.257 1.00 98.44 286 ILE A O 1
ATOM 2128 N N . PRO A 1 287 ? -6.455 -9.150 -10.019 1.00 97.69 287 PRO A N 1
ATOM 2129 C CA . PRO A 1 287 ? -6.119 -9.658 -11.341 1.00 97.69 287 PRO A CA 1
ATOM 2130 C C . PRO A 1 287 ? -5.246 -8.664 -12.115 1.00 97.69 287 PRO A C 1
ATOM 2132 O O . PRO A 1 287 ? -5.230 -7.466 -11.826 1.00 97.69 287 PRO A O 1
ATOM 2135 N N . ALA A 1 288 ? -4.562 -9.170 -13.138 1.00 95.94 288 ALA A N 1
ATOM 2136 C CA . ALA A 1 288 ? -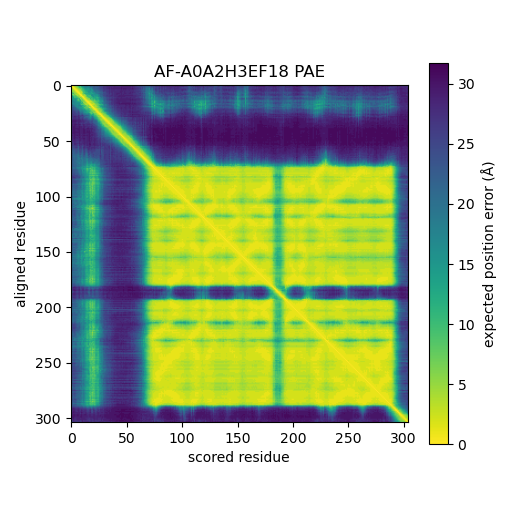3.916 -8.339 -14.145 1.00 95.94 288 ALA A CA 1
ATOM 2137 C C . ALA A 1 288 ? -4.932 -7.386 -14.806 1.00 95.94 288 ALA A C 1
ATOM 2139 O O . ALA A 1 288 ? -6.101 -7.745 -14.977 1.00 95.94 288 ALA A O 1
ATOM 2140 N N . MET A 1 289 ? -4.493 -6.190 -15.217 1.00 91.50 289 MET A N 1
ATOM 2141 C CA . MET A 1 289 ? -5.339 -5.275 -16.001 1.00 91.50 289 MET A CA 1
ATOM 2142 C C . MET A 1 289 ? -5.746 -5.897 -17.336 1.00 91.50 289 MET A C 1
ATOM 2144 O O . MET A 1 289 ? -6.876 -5.723 -17.795 1.00 91.50 289 MET A O 1
ATOM 2148 N N . PHE A 1 290 ? -4.824 -6.639 -17.942 1.00 81.00 290 PHE A N 1
ATOM 2149 C CA . PHE A 1 290 ? -5.048 -7.361 -19.180 1.00 81.00 290 PHE A CA 1
ATOM 2150 C C . PHE A 1 290 ? -4.727 -8.828 -18.934 1.00 81.00 290 PHE A C 1
ATOM 2152 O O . PHE A 1 290 ? -3.603 -9.173 -18.578 1.00 81.00 290 PHE A O 1
ATOM 2159 N N . ASN A 1 291 ? -5.714 -9.703 -19.126 1.00 54.97 291 ASN A N 1
ATOM 2160 C CA . ASN A 1 291 ? -5.426 -11.127 -19.221 1.00 54.97 291 ASN A CA 1
ATOM 2161 C C . ASN A 1 291 ? -4.532 -11.314 -20.447 1.00 54.97 291 ASN A C 1
ATOM 2163 O O . ASN A 1 291 ? -4.939 -10.945 -21.553 1.00 54.97 291 ASN A O 1
ATOM 2167 N N . GLU A 1 292 ? -3.334 -11.872 -20.274 1.00 44.94 292 GLU A N 1
ATOM 2168 C CA . GLU A 1 292 ? -2.580 -12.363 -21.421 1.00 44.94 292 GLU A CA 1
ATOM 2169 C C . GLU A 1 292 ? -3.487 -13.336 -22.179 1.00 44.94 292 GLU A C 1
ATOM 2171 O O . GLU A 1 292 ? -3.951 -14.333 -21.624 1.00 44.94 292 GLU A O 1
ATOM 2176 N N . ASN A 1 293 ? -3.808 -13.025 -23.435 1.00 33.69 293 ASN A N 1
ATOM 2177 C CA . ASN A 1 293 ? -4.456 -13.989 -24.311 1.00 33.69 293 ASN A CA 1
ATOM 2178 C C . ASN A 1 293 ? -3.529 -15.211 -24.403 1.00 33.69 293 ASN A C 1
ATOM 2180 O O . ASN A 1 293 ? -2.423 -15.071 -24.934 1.00 33.69 293 ASN A O 1
ATOM 2184 N N . PRO A 1 294 ? -3.939 -16.419 -23.977 1.00 41.53 294 PRO A N 1
ATOM 2185 C CA . PRO A 1 294 ? -3.155 -17.601 -24.263 1.00 41.53 294 PRO A CA 1
ATOM 2186 C C . PRO A 1 294 ? -3.393 -17.943 -25.733 1.00 41.53 294 PRO A C 1
ATOM 2188 O O . PRO A 1 294 ? -4.349 -18.650 -26.043 1.00 41.53 294 PRO A O 1
ATOM 2191 N N . LYS A 1 295 ? -2.582 -17.386 -26.644 1.00 36.84 295 LYS A N 1
ATOM 2192 C CA . LYS A 1 295 ? -2.293 -17.942 -27.980 1.00 36.84 295 LYS A CA 1
ATOM 2193 C C . LYS A 1 295 ? -1.329 -17.058 -28.774 1.00 36.84 295 LYS A C 1
ATOM 2195 O O . LYS A 1 295 ? -1.738 -16.137 -29.472 1.00 36.84 295 LYS A O 1
ATOM 2200 N N . ALA A 1 296 ? -0.060 -17.448 -28.746 1.00 36.06 296 ALA A N 1
ATOM 2201 C CA . ALA A 1 296 ? 0.839 -17.324 -29.890 1.00 36.06 296 ALA A CA 1
ATOM 2202 C C . ALA A 1 296 ? 1.891 -18.450 -29.881 1.00 36.06 296 ALA A C 1
ATOM 2204 O O . ALA A 1 296 ? 3.064 -18.219 -30.134 1.00 36.06 296 ALA A O 1
ATOM 2205 N N . SER A 1 297 ? 1.486 -19.695 -29.609 1.00 37.59 297 SER A N 1
ATOM 2206 C CA . SER A 1 297 ? 2.235 -20.852 -30.111 1.00 37.59 297 SER A CA 1
ATOM 2207 C C . SER A 1 297 ? 1.747 -21.127 -31.536 1.00 37.59 297 SER A C 1
ATOM 2209 O O . SER A 1 297 ? 0.934 -22.021 -31.773 1.00 37.59 297 SER A O 1
ATOM 2211 N N . GLY A 1 298 ? 2.163 -20.280 -32.479 1.00 34.16 298 GLY A N 1
ATOM 2212 C CA . GLY A 1 298 ? 2.046 -20.584 -33.900 1.00 34.16 298 GLY A CA 1
ATOM 2213 C C . GLY A 1 298 ? 3.044 -21.686 -34.229 1.00 34.16 298 GLY A C 1
ATOM 2214 O O . GLY A 1 298 ? 4.195 -21.402 -34.542 1.00 34.16 298 GLY A O 1
ATOM 2215 N N . GLY A 1 299 ? 2.622 -22.941 -34.074 1.00 31.58 299 GLY A N 1
ATOM 2216 C CA . GLY A 1 299 ? 3.316 -24.068 -34.677 1.00 31.58 299 GLY A CA 1
ATOM 2217 C C . GLY A 1 299 ? 3.155 -23.970 -36.188 1.00 31.58 299 GLY A C 1
ATOM 2218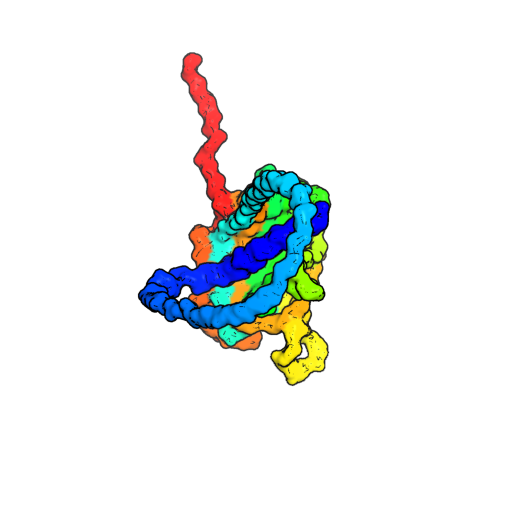 O O . GLY A 1 299 ? 2.032 -23.948 -36.689 1.00 31.58 299 GLY A O 1
ATOM 2219 N N . ASN A 1 300 ? 4.276 -23.875 -36.896 1.00 38.34 300 ASN A N 1
ATOM 2220 C CA . ASN A 1 300 ? 4.324 -24.096 -38.332 1.00 38.34 300 ASN A CA 1
ATOM 2221 C C . ASN A 1 300 ? 4.065 -25.587 -38.585 1.00 38.34 300 ASN A C 1
ATOM 2223 O O . ASN A 1 300 ? 4.976 -26.399 -38.443 1.00 38.34 300 ASN A O 1
ATOM 2227 N N . GLU A 1 301 ? 2.835 -25.947 -38.944 1.00 34.91 301 GLU A N 1
ATOM 2228 C CA . GLU A 1 301 ? 2.594 -27.144 -39.751 1.00 34.91 301 GLU A CA 1
ATOM 2229 C C . GLU A 1 301 ? 2.620 -26.718 -41.217 1.00 34.91 301 GLU A C 1
ATOM 2231 O O . GLU A 1 301 ? 1.686 -26.118 -41.751 1.00 34.91 301 GLU A O 1
ATOM 2236 N N . GLU A 1 302 ? 3.766 -26.978 -41.834 1.00 33.75 302 GLU A N 1
ATOM 2237 C CA . GLU A 1 302 ? 3.997 -26.871 -43.263 1.00 33.75 302 GLU A CA 1
ATOM 2238 C C . GLU A 1 302 ? 3.322 -28.079 -43.932 1.00 33.75 302 GLU A C 1
ATOM 2240 O O . GLU A 1 302 ? 3.763 -29.217 -43.795 1.00 33.75 302 GLU A O 1
ATOM 2245 N N . PHE A 1 303 ? 2.205 -27.832 -44.615 1.00 33.47 303 PHE A N 1
ATOM 2246 C CA . PHE A 1 303 ? 1.720 -28.711 -45.673 1.00 33.47 303 PHE A CA 1
ATOM 2247 C C . PHE A 1 303 ? 2.320 -28.211 -46.989 1.00 33.47 303 PHE A C 1
ATOM 2249 O O . PHE A 1 303 ? 1.896 -27.160 -47.472 1.00 33.47 303 PHE A O 1
ATOM 2256 N N . ILE A 1 304 ? 3.297 -28.953 -47.519 1.00 37.31 304 ILE A N 1
ATOM 2257 C CA . ILE A 1 304 ? 3.465 -29.431 -48.911 1.00 37.31 304 ILE A CA 1
ATOM 2258 C C . ILE A 1 304 ? 4.594 -30.467 -48.903 1.00 37.31 304 ILE A C 1
ATOM 2260 O O . ILE A 1 304 ? 5.681 -30.156 -48.373 1.00 37.31 304 ILE A O 1
#

Foldseek 3Di:
DVVVVQVQVVQVVCVVVCVLCVLVPPPPPDDDDDDDDDDDDDDDDDDDDDDDDDDDDDPPPPPPPPPPPPFFAKDWFKKKKFWQFQFFWFKKKWKKQQAWFDAQWDAKKDKWKFKAAPFFWTFIWDWMDGNCVCVVQNEDRRWTWTWGWIFGQDPNDGDIDTWHTHTHHRGFIKMKMKGWDDDPDDPDLPDQFTWIWIFIDTPNHTRTIDIDGGHGRRRMMIMIITMAGGPTDWFADKMKIAFIKIAGPDAGLCRQVRIDIGPPKDWARWDDDPRRRMITTGMIITHTRDHPDPDDPPDDPDDD

Radius of gyration: 25.43 Å; Cα contacts (8 Å, |Δi|>4): 659; chains: 1; bounding box: 56×92×74 Å

Organism: Armillaria gallica (NCBI:txid47427)

Nearest PDB structures (foldseek):
  7zva-assembly1_A  TM=5.849E-01  e=1.394E-04  Nepenthes ventricosa x Nepenthes alata
  6d3u-assembly2_B  TM=4.494E-01  e=7.494E-03  Nonlabens ulvanivorans
  3gne-assembly2_B  TM=3.744E-01  e=5.217E-03  Paramecium bursaria Chlorella virus CVK2
  6d2c-assembly2_B  TM=3.617E-01  e=1.257E-02  Nonlabens ulvanivorans
  8qpu-assembly1_A  TM=2.231E-01  e=8.529E+00  Escherichia coli

Solvent-accessible surface area (backbone atoms only — not comparable to full-atom values): 17185 Å² total; per-residue (Å²): 120,77,74,57,60,67,59,57,53,66,58,48,60,57,49,60,54,34,53,80,51,45,77,71,55,85,82,64,91,72,87,83,88,85,86,90,81,91,90,90,86,81,84,89,84,90,84,91,86,90,80,91,78,92,71,95,70,84,82,76,79,76,78,76,79,75,78,78,77,82,76,65,68,68,46,72,40,43,34,46,38,36,41,62,30,93,30,22,58,43,35,38,34,32,34,39,27,61,26,52,56,42,74,79,44,61,24,44,28,39,42,36,40,35,40,34,32,96,85,50,39,41,46,32,34,41,37,36,42,41,54,53,34,45,84,71,38,67,15,53,81,63,31,30,30,31,32,12,36,36,45,29,75,53,96,89,35,82,41,82,48,70,29,46,57,33,56,37,54,20,86,47,55,35,38,40,38,39,36,58,40,81,53,82,90,64,99,55,100,82,64,58,59,24,38,34,44,31,40,27,26,46,94,89,40,79,59,14,49,36,77,49,78,33,44,79,27,55,46,13,31,42,36,42,45,34,40,22,36,53,72,26,49,55,45,56,27,56,28,38,38,31,66,28,37,42,30,35,75,46,62,33,70,60,37,69,79,38,60,42,69,31,79,77,48,48,64,52,73,72,46,57,90,65,65,27,21,41,38,37,30,62,37,38,36,35,49,32,61,44,77,75,76,92,76,82,84,77,74,86,80,84,87,130

Secondary structure (DSSP, 8-state):
-HHHHHHHHHHHHHHHHHHHTTGGGTT--SS---------------------------------------PPPPEE---EEE---SSEEEEEEEEEE--PPPSS--S-EEEEEEEE-SSS-EEEEEEEE-TTHHHHHS--TTEEEEEEEEEEEETTEEEEEE---EEEETT--EEEEEEEEPPTT---TT---EEEEEEEEETTEEEEEEEEEE--EET-EEEEEEEE-TT-----S-EEEEEEEEEESS--TTGGGG-EE-TT-EEPPEE-SSSSSEEEEEEEEEPPSSPPPS----------

Mean predicted aligned error: 13.4 Å

pLDDT: mean 77.5, std 26.18, range [23.86, 98.88]

Sequence (304 aa):
MVTRLQKDIRGSISEDRRQFFAVYNARSRSRRDIKSKGSLATTSPLSRLRVSLLNKMLSLSLVALALSVVVKADSWGAAYSLGPTSSAIVEASTTFTPGTPPTNPKDALFLWIGISNSTSGLIQAGVDQLADNNAYCGASSTQWCATASYFGVVNGATTQLNGDLTPLDGDQSIKIHYKARPFRLLTSLADDNLTWDQTVTLDGKVISTLQSYDGPLLNGGFGTGTECQSDCTGSTSVQKYTNTTIVLQSADPKFSSTLGKGTGVVASDMVTADGGKTWTIASIQIPAMFNENPKASGGNEEFI